Protein AF-A0A9X4AKM1-F1 (afdb_monomer)

Radius of gyration: 20.58 Å; Cα contacts (8 Å, |Δi|>4): 304; chains: 1; bounding box: 64×37×68 Å

InterPro domains:
  IPR003607 HD/PDEase domain [SM00471] (96-228)
  IPR003607 HD/PDEase domain [cd00077] (101-239)
  IPR037522 HD-GYP domain [PF13487] (120-247)
  IPR037522 HD-GYP domain [PS51832] (78-269)

Nearest PDB structures (foldseek):
  4me4-assembly1_B  TM=8.051E-01  e=5.891E-07  Persephonella marina EX-H1
  4r8z-assembly1_B  TM=5.931E-01  e=1.769E-07  Pseudomonas aeruginosa PAO1

Solvent-accessible surface area (backbone atoms only — not comparable to full-atom values): 15354 Å² total; per-residue (Å²): 140,85,82,81,82,83,78,84,76,81,81,79,82,78,79,80,86,87,86,83,78,92,81,88,66,99,66,56,61,62,55,50,53,49,52,50,52,56,49,51,51,52,49,51,51,49,50,53,55,52,43,68,71,68,69,45,60,78,66,42,42,58,62,72,76,42,72,68,53,52,52,50,53,49,53,50,51,46,54,49,46,67,41,87,66,44,50,61,52,50,51,52,36,35,75,70,38,52,64,61,35,54,45,19,52,46,20,21,56,55,31,37,56,50,38,59,75,69,63,48,93,52,60,68,58,47,29,45,19,36,47,44,25,67,56,8,50,76,80,42,59,61,71,67,77,68,46,84,70,87,71,52,73,69,54,48,56,51,54,60,43,21,20,59,46,15,19,51,53,27,41,78,71,71,38,54,88,38,15,60,35,10,32,44,41,56,36,19,41,68,33,81,30,33,86,82,36,48,40,53,93,79,56,53,71,69,49,50,44,40,34,52,32,47,55,44,41,67,40,47,43,71,48,102,80,42,79,48,44,58,44,72,58,41,50,51,53,51,60,77,46,34,74,41,48,55,61,68,60,51,51,52,50,56,61,53,25,61,76,67,62,88,88,55,67,85,79,82,119

Structure (mmCIF, N/CA/C/O backbone):
data_AF-A0A9X4AKM1-F1
#
_entry.id   AF-A0A9X4AKM1-F1
#
loop_
_atom_site.group_PDB
_atom_site.id
_atom_site.type_symbol
_atom_site.label_atom_id
_atom_site.label_alt_id
_atom_site.label_comp_id
_atom_site.label_asym_id
_atom_site.label_entity_id
_atom_site.label_seq_id
_atom_site.pdbx_PDB_ins_code
_atom_site.Cartn_x
_atom_site.Cartn_y
_atom_site.Cartn_z
_atom_site.occupancy
_atom_site.B_iso_or_equiv
_atom_site.auth_seq_id
_atom_site.auth_comp_id
_atom_site.auth_asym_id
_atom_site.auth_atom_id
_atom_site.pdbx_PDB_model_num
ATOM 1 N N . MET A 1 1 ? -36.311 -7.945 -33.643 1.00 38.28 1 MET A N 1
ATOM 2 C CA . MET A 1 1 ? -35.438 -6.804 -34.009 1.00 38.28 1 MET A CA 1
ATOM 3 C C . MET A 1 1 ? -34.603 -6.407 -32.794 1.00 38.28 1 MET A C 1
ATOM 5 O O . MET A 1 1 ? -35.117 -5.758 -31.896 1.00 38.28 1 MET A O 1
ATOM 9 N N . ARG A 1 2 ? -33.350 -6.877 -32.715 1.00 30.03 2 ARG A N 1
ATOM 10 C CA . ARG A 1 2 ? -32.397 -6.548 -31.638 1.00 30.03 2 ARG A CA 1
ATOM 11 C C . ARG A 1 2 ? -31.716 -5.212 -31.968 1.00 30.03 2 ARG A C 1
ATOM 13 O O . ARG A 1 2 ? -31.069 -5.123 -33.007 1.00 30.03 2 ARG A O 1
ATOM 20 N N . LYS A 1 3 ? -31.844 -4.194 -31.112 1.00 31.12 3 LYS A N 1
ATOM 21 C CA . LYS A 1 3 ? -31.032 -2.966 -31.183 1.00 31.12 3 LYS A CA 1
ATOM 22 C C . LYS A 1 3 ? -29.728 -3.203 -30.415 1.00 31.12 3 LYS A C 1
ATOM 24 O O . LYS A 1 3 ? -29.755 -3.389 -29.204 1.00 31.12 3 LYS A O 1
ATOM 29 N N . ARG A 1 4 ? -28.605 -3.234 -31.139 1.00 31.02 4 ARG A N 1
ATOM 30 C CA . ARG A 1 4 ? -27.241 -3.187 -30.591 1.00 31.02 4 ARG A CA 1
ATOM 31 C C . ARG A 1 4 ? -26.985 -1.779 -30.047 1.00 31.02 4 ARG A C 1
ATOM 33 O O . ARG A 1 4 ? -27.099 -0.818 -30.802 1.00 31.02 4 ARG A O 1
ATOM 40 N N . MET A 1 5 ? -26.640 -1.667 -28.767 1.00 34.59 5 MET A N 1
ATOM 41 C CA . MET A 1 5 ? -26.001 -0.471 -28.215 1.00 34.59 5 MET A CA 1
ATOM 42 C C . MET A 1 5 ? -24.505 -0.542 -28.532 1.00 34.59 5 MET A C 1
ATOM 44 O O . MET A 1 5 ? -23.863 -1.563 -28.296 1.00 34.59 5 MET A O 1
ATOM 48 N N . GLN A 1 6 ? -23.984 0.520 -29.141 1.00 32.22 6 GLN A N 1
ATOM 49 C CA . GLN A 1 6 ? -22.567 0.707 -29.430 1.00 32.22 6 GLN A CA 1
ATOM 50 C C . GLN A 1 6 ? -21.852 1.126 -28.140 1.00 32.22 6 GLN A C 1
ATOM 52 O O . GLN A 1 6 ? -22.124 2.203 -27.612 1.00 32.22 6 GLN A O 1
ATOM 57 N N . ASN A 1 7 ? -20.932 0.293 -27.654 1.00 31.25 7 ASN A N 1
ATOM 58 C CA . ASN A 1 7 ? -19.936 0.708 -26.671 1.00 31.25 7 ASN A CA 1
ATOM 59 C C . ASN A 1 7 ? -18.849 1.513 -27.389 1.00 31.25 7 ASN A C 1
ATOM 61 O O . ASN A 1 7 ? -18.273 1.052 -28.375 1.00 31.25 7 ASN A O 1
ATOM 65 N N . LYS A 1 8 ? -18.577 2.721 -26.890 1.00 33.31 8 LYS A N 1
ATOM 66 C CA . LYS A 1 8 ? -17.406 3.511 -27.271 1.00 33.31 8 LYS A CA 1
ATOM 67 C C . LYS A 1 8 ? -16.183 2.891 -26.592 1.00 33.31 8 LYS A C 1
ATOM 69 O O . LYS A 1 8 ? -15.963 3.120 -25.409 1.00 33.31 8 LYS A O 1
ATOM 74 N N . HIS A 1 9 ? -15.421 2.090 -27.332 1.00 32.28 9 HIS A N 1
ATOM 75 C CA . HIS A 1 9 ? -14.047 1.766 -26.964 1.00 32.28 9 HIS A CA 1
ATOM 76 C C . HIS A 1 9 ? -13.183 2.997 -27.238 1.00 32.28 9 HIS A C 1
ATOM 78 O O . HIS A 1 9 ? -13.056 3.425 -28.384 1.00 32.28 9 HIS A O 1
ATOM 84 N N . THR A 1 10 ? -12.606 3.572 -26.189 1.00 31.88 10 THR A N 1
ATOM 85 C CA . THR A 1 10 ? -11.470 4.481 -26.323 1.00 31.88 10 THR A CA 1
ATOM 86 C C . THR A 1 10 ? -10.257 3.605 -26.614 1.00 31.88 10 THR A C 1
ATOM 88 O O . THR A 1 10 ? -9.783 2.889 -25.738 1.00 31.88 10 THR A O 1
ATOM 91 N N . SER A 1 11 ? -9.822 3.571 -27.870 1.00 30.92 11 SER A N 1
ATOM 92 C CA . SER A 1 11 ? -8.624 2.847 -28.292 1.00 30.92 11 SER A CA 1
ATOM 93 C C . SER A 1 11 ? -7.386 3.530 -27.709 1.00 30.92 11 SER A C 1
ATOM 95 O O . SER A 1 11 ? -7.088 4.669 -28.066 1.00 30.92 11 SER A O 1
ATOM 97 N N . ILE A 1 12 ? -6.677 2.847 -26.811 1.00 34.09 12 ILE A N 1
ATOM 98 C CA . ILE A 1 12 ? -5.324 3.227 -26.400 1.00 34.09 12 ILE A CA 1
ATOM 99 C C . ILE A 1 12 ? -4.386 2.727 -27.500 1.00 34.09 12 ILE A C 1
ATOM 101 O O . ILE A 1 12 ? -4.380 1.543 -27.834 1.00 34.09 12 ILE A O 1
ATOM 105 N N . VAL A 1 13 ? -3.657 3.649 -28.123 1.00 31.66 13 VAL A N 1
ATOM 106 C CA . VAL A 1 13 ? -2.660 3.342 -29.151 1.00 31.66 13 VAL A CA 1
ATOM 107 C C . VAL A 1 13 ? -1.436 2.762 -28.446 1.00 31.66 13 VAL A C 1
ATOM 109 O O . VAL A 1 13 ? -0.724 3.486 -27.754 1.00 31.66 13 VAL A O 1
ATOM 112 N N . LEU A 1 14 ? -1.208 1.459 -28.605 1.00 34.12 14 LEU A N 1
ATOM 113 C CA . LEU A 1 14 ? 0.058 0.821 -28.255 1.00 34.12 14 LEU A CA 1
ATOM 114 C C . LEU A 1 14 ? 1.087 1.236 -29.313 1.00 34.12 14 LEU A C 1
ATOM 116 O O . LEU A 1 14 ? 0.926 0.918 -30.490 1.00 34.12 14 LEU A O 1
ATOM 120 N N . GLY A 1 15 ? 2.092 2.011 -28.902 1.00 31.27 15 GLY A N 1
ATOM 121 C CA . GLY A 1 15 ? 3.225 2.370 -29.751 1.00 31.27 15 GLY A CA 1
ATOM 122 C C . GLY A 1 15 ? 4.040 1.132 -30.124 1.00 31.27 15 GLY A C 1
ATOM 123 O O . GLY A 1 15 ? 4.235 0.238 -29.302 1.00 31.27 15 GLY A O 1
ATOM 124 N N . GLU A 1 16 ? 4.469 1.078 -31.381 1.00 33.69 16 GLU A N 1
ATOM 125 C CA . GLU A 1 16 ? 5.258 -0.007 -31.962 1.00 33.69 16 GLU A CA 1
ATOM 126 C C . GLU A 1 16 ? 6.633 -0.160 -31.281 1.00 33.69 16 GLU A C 1
ATOM 128 O O . GLU A 1 16 ? 7.223 0.800 -30.787 1.00 33.69 16 GLU A O 1
ATOM 133 N N . ASN A 1 17 ? 7.122 -1.401 -31.264 1.00 31.83 17 ASN A N 1
ATOM 134 C CA . ASN A 1 17 ? 8.399 -1.847 -30.706 1.00 31.83 17 ASN A CA 1
ATOM 135 C C . ASN A 1 17 ? 9.592 -1.269 -31.507 1.00 31.83 17 ASN A C 1
ATOM 137 O O . ASN A 1 17 ? 9.732 -1.645 -32.671 1.00 31.83 17 ASN A O 1
ATOM 141 N N . PRO A 1 18 ? 10.460 -0.398 -30.947 1.00 33.03 18 PRO A N 1
ATOM 142 C CA . PRO A 1 18 ? 11.476 0.303 -31.728 1.00 33.03 18 PRO A CA 1
ATOM 143 C C . PRO A 1 18 ? 12.882 -0.290 -31.537 1.00 33.03 18 PRO A C 1
ATOM 145 O O . PRO A 1 18 ? 13.823 0.433 -31.219 1.00 33.03 18 PRO A O 1
ATOM 148 N N . PHE A 1 19 ? 13.048 -1.599 -31.730 1.00 33.50 19 PHE A N 1
ATOM 149 C CA . PHE A 1 19 ? 14.380 -2.212 -31.825 1.00 33.50 19 PHE A CA 1
ATOM 150 C C . PHE A 1 19 ? 14.579 -2.846 -33.200 1.00 33.50 19 PHE A C 1
ATOM 152 O O . PHE A 1 19 ? 14.641 -4.061 -33.326 1.00 33.50 19 PHE A O 1
ATOM 159 N N . ASP A 1 20 ? 14.646 -1.982 -34.210 1.00 34.56 20 ASP A N 1
ATOM 160 C CA . ASP A 1 20 ? 15.312 -2.217 -35.494 1.00 34.56 20 ASP A CA 1
ATOM 161 C C . ASP A 1 20 ? 15.615 -0.837 -36.104 1.00 34.56 20 ASP A C 1
ATOM 163 O O . ASP A 1 20 ? 14.742 -0.219 -36.705 1.00 34.56 20 ASP A O 1
ATOM 167 N N . ASP A 1 21 ? 16.799 -0.287 -35.822 1.00 34.41 21 ASP A N 1
ATOM 168 C CA . ASP A 1 21 ? 17.779 0.084 -36.857 1.00 34.41 21 ASP A CA 1
ATOM 169 C C . ASP A 1 21 ? 19.059 0.623 -36.194 1.00 34.41 21 ASP A C 1
ATOM 171 O O . ASP A 1 21 ? 19.036 1.547 -35.374 1.00 34.41 21 ASP A O 1
ATOM 175 N N . ASP A 1 22 ? 20.191 0.033 -36.566 1.00 41.22 22 ASP A N 1
ATOM 176 C CA . ASP A 1 22 ? 21.518 0.605 -36.354 1.00 41.22 22 ASP A CA 1
ATOM 177 C C . ASP A 1 22 ? 21.658 1.866 -37.226 1.00 41.22 22 ASP A C 1
ATOM 179 O O . ASP A 1 22 ? 21.239 1.847 -38.380 1.00 41.22 22 ASP A O 1
ATOM 183 N N . LEU A 1 23 ? 22.289 2.932 -36.699 1.00 33.28 23 LEU A N 1
ATOM 184 C CA . LEU A 1 23 ? 23.285 3.810 -37.362 1.00 33.28 23 LEU A CA 1
ATOM 185 C C . LEU A 1 23 ? 23.399 5.204 -36.686 1.00 33.28 23 LEU A C 1
ATOM 187 O O . LEU A 1 23 ? 22.529 6.055 -36.823 1.00 33.28 23 LEU A O 1
ATOM 191 N N . LEU A 1 24 ? 24.576 5.449 -36.084 1.00 38.78 24 LEU A N 1
ATOM 192 C CA . LEU A 1 24 ? 25.303 6.732 -35.921 1.00 38.78 24 LEU A CA 1
ATOM 193 C C . LEU A 1 24 ? 24.652 7.891 -35.114 1.00 38.78 24 LEU A C 1
ATOM 195 O O . LEU A 1 24 ? 23.681 8.497 -35.548 1.00 38.78 24 LEU A O 1
ATOM 199 N N . ASN A 1 25 ? 25.315 8.350 -34.033 1.00 39.03 25 ASN A N 1
ATOM 200 C CA . ASN A 1 25 ? 26.120 9.599 -33.996 1.00 39.03 25 ASN A CA 1
ATOM 201 C C . ASN A 1 25 ? 26.360 10.116 -32.547 1.00 39.03 25 ASN A C 1
ATOM 203 O O . ASN A 1 25 ? 25.431 10.290 -31.762 1.00 39.03 25 ASN A O 1
ATOM 207 N N . ASP A 1 26 ? 27.616 10.434 -32.224 1.00 50.12 26 ASP A N 1
ATOM 208 C CA . ASP A 1 26 ? 28.224 10.689 -30.896 1.00 50.12 26 ASP A CA 1
ATOM 209 C C . ASP A 1 26 ? 27.805 12.019 -30.204 1.00 50.12 26 ASP A C 1
ATOM 211 O O . ASP A 1 26 ? 28.521 12.585 -29.383 1.00 50.12 26 ASP A O 1
ATOM 215 N N . GLY A 1 27 ? 26.629 12.560 -30.545 1.00 46.56 27 GLY A N 1
ATOM 216 C CA . GLY A 1 27 ? 26.047 13.777 -29.951 1.00 46.56 27 GLY A CA 1
ATOM 217 C C . GLY A 1 27 ? 24.698 13.562 -29.254 1.00 46.56 27 GLY A C 1
ATOM 218 O O . GLY A 1 27 ? 24.268 14.396 -28.458 1.00 46.56 27 GLY A O 1
ATOM 219 N N . THR A 1 28 ? 24.031 12.434 -29.510 1.00 50.22 28 THR A N 1
ATOM 220 C CA . THR A 1 28 ? 22.757 12.055 -28.871 1.00 50.22 28 THR A CA 1
ATOM 221 C C . THR A 1 28 ? 22.965 11.502 -27.463 1.00 50.22 28 THR A C 1
ATOM 223 O O . THR A 1 28 ? 22.104 11.669 -26.602 1.00 50.22 28 THR A O 1
ATOM 226 N N . ASN A 1 29 ? 24.141 10.925 -27.201 1.00 56.22 29 ASN A N 1
ATOM 227 C CA . ASN A 1 29 ? 24.463 10.260 -25.941 1.00 56.22 29 ASN A CA 1
ATOM 228 C C . ASN A 1 29 ? 24.534 11.252 -24.765 1.00 56.22 29 ASN A C 1
ATOM 230 O O . ASN A 1 29 ? 23.989 10.990 -23.700 1.00 56.22 29 ASN A O 1
ATOM 234 N N . GLY A 1 30 ? 25.109 12.443 -24.974 1.00 56.09 30 GLY A N 1
ATOM 235 C CA . GLY A 1 30 ? 25.192 13.479 -23.935 1.00 56.09 30 GLY A CA 1
ATOM 236 C C . GLY A 1 30 ? 23.844 14.127 -23.596 1.00 56.09 30 GLY A C 1
ATOM 237 O O . GLY A 1 30 ? 23.571 14.411 -22.432 1.00 56.09 30 GLY A O 1
ATOM 238 N N . LEU A 1 31 ? 22.972 14.328 -24.591 1.00 60.28 31 LEU A N 1
ATOM 239 C CA . LEU A 1 31 ? 21.618 14.854 -24.373 1.00 60.28 31 LEU A CA 1
ATOM 240 C C . LEU A 1 31 ? 20.706 13.814 -23.713 1.00 60.28 31 LEU A C 1
ATOM 242 O O . LEU A 1 31 ? 19.980 14.166 -22.788 1.00 60.28 31 LEU A O 1
ATOM 246 N N . ALA A 1 32 ? 20.781 12.549 -24.137 1.00 64.38 32 ALA A N 1
ATOM 247 C CA . ALA A 1 32 ? 20.034 11.450 -23.528 1.00 64.38 32 ALA A CA 1
ATOM 248 C C . ALA A 1 32 ? 20.468 11.211 -22.072 1.00 64.38 32 ALA A C 1
ATOM 250 O O . ALA A 1 32 ? 19.619 11.184 -21.186 1.00 64.38 32 ALA A O 1
ATOM 251 N N . GLN A 1 33 ? 21.778 11.163 -21.797 1.00 64.50 33 GLN A N 1
ATOM 252 C CA . GLN A 1 33 ? 22.313 11.059 -20.432 1.00 64.50 33 GLN A CA 1
ATOM 253 C C . GLN A 1 33 ? 21.917 12.259 -19.564 1.00 64.50 33 GLN A C 1
ATOM 255 O O . GLN A 1 33 ? 21.581 12.099 -18.392 1.00 64.50 33 GLN A O 1
ATOM 260 N N . HIS A 1 34 ? 21.917 13.472 -20.126 1.00 68.25 34 HIS A N 1
ATOM 261 C CA . HIS A 1 34 ? 21.468 14.661 -19.404 1.00 68.25 34 HIS A CA 1
ATOM 262 C C . HIS A 1 34 ? 19.967 14.605 -19.081 1.00 68.25 34 HIS A C 1
ATOM 264 O O . HIS A 1 34 ? 19.568 14.912 -17.958 1.00 68.25 34 HIS A O 1
ATOM 270 N N . GLN A 1 35 ? 19.131 14.185 -20.034 1.00 71.44 35 GLN A N 1
ATOM 271 C CA . GLN A 1 35 ? 17.686 14.036 -19.841 1.00 71.44 35 GLN A CA 1
ATOM 272 C C . GLN A 1 35 ? 17.349 12.945 -18.818 1.00 71.44 35 GLN A C 1
ATOM 274 O O . GLN A 1 35 ? 16.498 13.168 -17.956 1.00 71.44 35 GLN A O 1
ATOM 279 N N . GLU A 1 36 ? 18.044 11.809 -18.866 1.00 74.62 36 GLU A N 1
ATOM 280 C CA . GLU A 1 36 ? 17.917 10.727 -17.889 1.00 74.62 36 GLU A CA 1
ATOM 281 C C . GLU A 1 36 ? 18.320 11.197 -16.484 1.00 74.62 36 GLU A C 1
ATOM 283 O O . GLU A 1 36 ? 17.578 11.002 -15.521 1.00 74.62 36 GLU A O 1
ATOM 288 N N . HIS A 1 37 ? 19.442 11.910 -16.366 1.00 76.38 37 HIS A N 1
ATOM 289 C CA . HIS A 1 37 ? 19.900 12.459 -15.092 1.00 76.38 37 HIS A CA 1
ATOM 290 C C . HIS A 1 37 ? 18.897 13.462 -14.495 1.00 76.38 37 HIS A C 1
ATOM 292 O O . HIS A 1 37 ? 18.574 13.391 -13.309 1.00 76.38 37 HIS A O 1
ATOM 298 N N . VAL A 1 38 ? 18.349 14.368 -15.314 1.00 78.62 38 VAL A N 1
ATOM 299 C CA . VAL A 1 38 ? 17.294 15.306 -14.890 1.00 78.62 38 VAL A CA 1
ATOM 300 C C . VAL A 1 38 ? 16.019 14.562 -14.476 1.00 78.62 38 VAL A C 1
ATOM 302 O O . VAL A 1 38 ? 15.339 14.976 -13.536 1.00 78.62 38 VAL A O 1
ATOM 305 N N . HIS A 1 39 ? 15.674 13.463 -15.149 1.00 83.12 39 HIS A N 1
ATOM 306 C CA . HIS A 1 39 ? 14.512 12.650 -14.797 1.00 83.12 39 HIS A CA 1
ATOM 307 C C . HIS A 1 39 ? 14.679 11.954 -13.436 1.00 83.12 39 HIS A C 1
ATOM 309 O O . HIS A 1 39 ? 13.785 12.041 -12.594 1.00 83.12 39 HIS A O 1
ATOM 315 N N . ILE A 1 40 ? 15.841 11.346 -13.179 1.00 87.06 40 ILE A N 1
ATOM 316 C CA . ILE A 1 40 ? 16.155 10.702 -11.894 1.00 87.06 40 ILE A CA 1
ATOM 317 C C . ILE A 1 40 ? 16.114 11.717 -10.747 1.00 87.06 40 ILE A C 1
ATOM 319 O O . ILE A 1 40 ? 15.520 11.434 -9.708 1.00 87.06 40 ILE A O 1
ATOM 323 N N . GLN A 1 41 ? 16.671 12.916 -10.945 1.00 88.81 41 GLN A N 1
ATOM 324 C CA . GLN A 1 41 ? 16.619 13.986 -9.942 1.00 88.81 41 GLN A CA 1
ATOM 325 C C . GLN A 1 41 ? 15.181 14.351 -9.560 1.00 88.81 41 GLN A C 1
ATOM 327 O O . GLN A 1 41 ? 14.875 14.485 -8.379 1.00 88.81 41 GLN A O 1
ATOM 332 N N . LYS A 1 42 ? 14.265 14.432 -10.534 1.00 89.31 42 LYS A N 1
ATOM 333 C CA . LYS A 1 42 ? 12.842 14.691 -10.258 1.00 89.31 42 LYS A CA 1
ATOM 334 C C . LYS A 1 42 ? 12.186 13.571 -9.451 1.00 89.31 42 LYS A C 1
ATOM 336 O O . LYS A 1 42 ? 11.380 13.849 -8.566 1.00 89.31 42 LYS A O 1
ATOM 341 N N . ILE A 1 43 ? 12.512 12.311 -9.743 1.00 91.44 43 ILE A N 1
ATOM 342 C CA . ILE A 1 43 ? 11.999 11.158 -8.987 1.00 91.44 43 ILE A CA 1
ATOM 343 C C . ILE A 1 43 ? 12.533 11.182 -7.549 1.00 91.44 43 ILE A C 1
ATOM 345 O O . ILE A 1 43 ? 11.783 10.933 -6.605 1.00 91.44 43 ILE A O 1
ATOM 349 N N . GLU A 1 44 ? 13.811 11.514 -7.373 1.00 93.75 44 GLU A N 1
ATOM 350 C CA . GLU A 1 44 ? 14.434 11.678 -6.061 1.00 93.75 44 GLU A CA 1
ATOM 351 C C . GLU A 1 44 ? 13.780 12.808 -5.252 1.00 93.75 44 GLU A C 1
ATOM 353 O O . GLU A 1 44 ? 13.416 12.610 -4.091 1.00 93.75 44 GLU A O 1
ATOM 358 N N . GLU A 1 45 ? 13.562 13.974 -5.859 1.00 93.25 45 GLU A N 1
ATOM 359 C CA . GLU A 1 45 ? 12.838 15.079 -5.225 1.00 93.25 45 GLU A CA 1
ATOM 360 C C . GLU A 1 45 ? 11.424 14.659 -4.812 1.00 93.25 45 GLU A C 1
ATOM 362 O O . GLU A 1 45 ? 10.996 14.931 -3.687 1.00 93.25 45 GLU A O 1
ATOM 367 N N . LEU A 1 46 ? 10.712 13.946 -5.689 1.00 92.19 46 LEU A N 1
ATOM 368 C CA . LEU A 1 46 ? 9.371 13.439 -5.414 1.00 92.19 46 LEU A CA 1
ATOM 369 C C . LEU A 1 46 ? 9.362 12.460 -4.233 1.00 92.19 46 LEU A C 1
ATOM 371 O O . LEU A 1 46 ? 8.476 12.546 -3.382 1.00 92.19 46 LEU A O 1
ATOM 375 N N . PHE A 1 47 ? 10.356 11.573 -4.141 1.00 95.00 47 PHE A N 1
ATOM 376 C CA . PHE A 1 47 ? 10.518 10.673 -3.000 1.00 95.00 47 PHE A CA 1
ATOM 377 C C . PHE A 1 47 ? 10.604 11.455 -1.685 1.00 95.00 47 PHE A C 1
ATOM 379 O O . PHE A 1 47 ? 9.852 11.169 -0.753 1.00 95.00 47 PHE A O 1
ATOM 386 N N . PHE A 1 48 ? 11.470 12.470 -1.608 1.00 94.44 48 PHE A N 1
ATOM 387 C CA . PHE A 1 48 ? 11.629 13.263 -0.386 1.00 94.44 48 PHE A CA 1
ATOM 388 C C . PHE A 1 48 ? 10.400 14.119 -0.067 1.00 94.44 48 PHE A C 1
ATOM 390 O O . PHE A 1 48 ? 10.042 14.249 1.103 1.00 94.44 48 PHE A O 1
ATOM 397 N N . GLN A 1 49 ? 9.716 14.657 -1.080 1.00 93.06 49 GLN A N 1
ATOM 398 C CA . GLN A 1 49 ? 8.453 15.375 -0.893 1.00 93.06 49 GLN A CA 1
ATOM 399 C C . GLN A 1 49 ? 7.378 14.464 -0.294 1.00 93.06 49 GLN A C 1
ATOM 401 O O . GLN A 1 49 ? 6.748 14.826 0.699 1.00 93.06 49 GLN A O 1
ATOM 406 N N . ASN A 1 50 ? 7.194 13.266 -0.855 1.00 93.50 50 ASN A N 1
ATOM 407 C CA . ASN A 1 50 ? 6.242 12.295 -0.326 1.00 93.50 50 ASN A CA 1
ATOM 408 C C . ASN A 1 50 ? 6.636 11.861 1.094 1.00 93.50 50 ASN A C 1
ATOM 410 O O . ASN A 1 50 ? 5.786 11.819 1.983 1.00 93.50 50 ASN A O 1
ATOM 414 N N . LEU A 1 51 ? 7.927 11.598 1.332 1.00 92.12 51 LEU A N 1
ATOM 415 C CA . LEU A 1 51 ? 8.442 11.213 2.644 1.00 92.12 51 LEU A CA 1
ATOM 416 C C . LEU A 1 51 ? 8.199 12.304 3.691 1.00 92.12 51 LEU A C 1
ATOM 418 O O . LEU A 1 51 ? 7.829 11.980 4.812 1.00 92.12 51 LEU A O 1
ATOM 422 N N . ALA A 1 52 ? 8.323 13.584 3.337 1.00 89.75 52 ALA A N 1
ATOM 423 C CA . ALA A 1 52 ? 8.001 14.693 4.236 1.00 89.75 52 ALA A CA 1
ATOM 424 C C . ALA A 1 52 ? 6.501 14.763 4.584 1.00 89.75 52 ALA A C 1
ATOM 426 O O . ALA A 1 52 ? 6.141 15.185 5.684 1.00 89.75 52 ALA A O 1
ATOM 427 N N . VAL A 1 53 ? 5.619 14.331 3.673 1.00 87.81 53 VAL A N 1
ATOM 428 C CA . VAL A 1 53 ? 4.168 14.268 3.915 1.00 87.81 53 VAL A CA 1
ATOM 429 C C . VAL A 1 53 ? 3.825 13.149 4.898 1.00 87.81 53 VAL A C 1
ATOM 431 O O . VAL A 1 53 ? 3.083 13.381 5.858 1.00 87.81 53 VAL A O 1
ATOM 434 N N . VAL A 1 54 ? 4.352 11.943 4.669 1.00 86.25 54 VAL A N 1
ATOM 435 C CA . VAL A 1 54 ? 3.979 10.754 5.454 1.00 86.25 54 VAL A CA 1
ATOM 436 C C . VAL A 1 54 ? 4.801 10.607 6.733 1.00 86.25 54 VAL A C 1
ATOM 438 O O . VAL A 1 54 ? 4.259 10.162 7.749 1.00 86.25 54 VAL A O 1
ATOM 441 N N . GLY A 1 55 ? 6.081 10.995 6.686 1.00 74.38 55 GLY A N 1
ATOM 442 C CA . GLY A 1 55 ? 7.187 10.739 7.620 1.00 74.38 55 GLY A CA 1
ATOM 443 C C . GLY A 1 55 ? 7.092 11.427 8.977 1.00 74.38 55 GLY A C 1
ATOM 444 O O . GLY A 1 55 ? 8.049 12.046 9.435 1.00 74.38 55 GLY A O 1
ATOM 445 N N . ARG A 1 56 ? 5.941 11.328 9.642 1.00 72.44 56 ARG A N 1
ATOM 446 C CA . ARG A 1 56 ? 5.743 11.833 11.003 1.00 72.44 56 ARG A CA 1
ATOM 447 C C . ARG A 1 56 ? 6.181 10.782 12.022 1.00 72.44 56 ARG A C 1
ATOM 449 O O . ARG A 1 56 ? 5.763 9.624 11.940 1.00 72.44 56 ARG A O 1
ATOM 456 N N . GLU A 1 57 ? 6.970 11.199 13.013 1.00 62.69 57 GLU A N 1
ATOM 457 C CA . GLU A 1 57 ? 7.555 10.325 14.047 1.00 62.69 57 GLU A CA 1
ATOM 458 C C . GLU A 1 57 ? 6.507 9.438 14.737 1.00 62.69 57 GLU A C 1
ATOM 460 O O . GLU A 1 57 ? 6.719 8.244 14.937 1.00 62.69 57 GLU A O 1
ATOM 465 N N . HIS A 1 58 ? 5.324 9.989 15.014 1.00 70.31 58 HIS A N 1
ATOM 466 C CA . HIS A 1 58 ? 4.241 9.275 15.693 1.00 70.31 58 HIS A CA 1
ATOM 467 C C . HIS A 1 58 ? 3.663 8.084 14.912 1.00 70.31 58 HIS A C 1
ATOM 469 O O . HIS A 1 58 ? 2.923 7.296 15.498 1.00 70.31 58 HIS A O 1
ATOM 475 N N . ARG A 1 59 ? 3.976 7.948 13.616 1.00 83.56 59 ARG A N 1
ATOM 476 C CA . ARG A 1 59 ? 3.498 6.857 12.755 1.00 83.56 59 ARG A CA 1
ATOM 477 C C . ARG A 1 59 ? 4.577 5.806 12.532 1.00 83.56 59 ARG A C 1
ATOM 479 O O . ARG A 1 59 ? 4.348 4.631 12.773 1.00 83.56 59 ARG A O 1
ATOM 486 N N . TYR A 1 60 ? 5.776 6.225 12.138 1.00 82.44 60 TYR A N 1
ATOM 487 C CA . TYR A 1 60 ? 6.860 5.291 11.813 1.00 82.44 60 TYR A CA 1
ATOM 488 C C . TYR A 1 60 ? 7.664 4.818 13.023 1.00 82.44 60 TYR A C 1
ATOM 490 O O . TYR A 1 60 ? 8.403 3.839 12.910 1.00 82.44 60 TYR A O 1
ATOM 498 N N . GLY A 1 61 ? 7.549 5.508 14.163 1.00 75.94 61 GLY A N 1
ATOM 499 C CA . GLY A 1 61 ? 8.356 5.247 15.347 1.00 75.94 61 GLY A CA 1
ATOM 500 C C . GLY A 1 61 ? 9.846 5.216 15.006 1.00 75.94 61 GLY A C 1
ATOM 501 O O . GLY A 1 61 ? 10.418 6.241 14.636 1.00 75.94 61 GLY A O 1
ATOM 502 N N . GLN A 1 62 ? 10.476 4.042 15.098 1.00 71.44 62 GLN A N 1
ATOM 503 C CA . GLN A 1 62 ? 11.909 3.878 14.812 1.00 71.44 62 GLN A CA 1
ATOM 504 C C . GLN A 1 62 ? 12.252 3.436 13.378 1.00 71.44 62 GLN A C 1
ATOM 506 O O . GLN A 1 62 ? 13.431 3.375 13.032 1.00 71.44 62 GLN A O 1
ATOM 511 N N . LEU A 1 63 ? 11.261 3.174 12.516 1.00 74.00 63 LEU A N 1
ATOM 512 C CA . LEU A 1 63 ? 11.494 2.616 11.174 1.00 74.00 63 LEU A CA 1
ATOM 513 C C . LEU A 1 63 ? 12.353 3.507 10.261 1.00 74.00 63 LEU A C 1
ATOM 515 O O . LEU A 1 63 ? 13.139 2.987 9.473 1.00 74.00 63 LEU A O 1
ATOM 519 N N . LEU A 1 64 ? 12.222 4.833 10.361 1.00 78.00 64 LEU A N 1
ATOM 520 C CA . LEU A 1 64 ? 12.892 5.800 9.478 1.00 78.00 64 LEU A CA 1
ATOM 521 C C . LEU A 1 64 ? 14.032 6.577 10.157 1.00 78.00 64 LEU A C 1
ATOM 523 O O . LEU A 1 64 ? 14.463 7.605 9.647 1.00 78.00 64 LEU A O 1
ATOM 527 N N . GLN A 1 65 ? 14.544 6.109 11.299 1.00 71.31 65 GLN A N 1
ATOM 528 C CA . GLN A 1 65 ? 15.548 6.860 12.071 1.00 71.31 65 GLN A CA 1
ATOM 529 C C . GLN A 1 65 ? 16.988 6.755 11.532 1.00 71.31 65 GLN A C 1
ATOM 531 O O . GLN A 1 65 ? 17.880 7.412 12.063 1.00 71.31 65 GLN A O 1
ATOM 536 N N . ASN A 1 66 ? 17.237 5.953 10.489 1.00 81.38 66 ASN A N 1
ATOM 537 C CA . ASN A 1 66 ? 18.569 5.763 9.905 1.00 81.38 66 ASN A CA 1
ATOM 538 C C . ASN A 1 66 ? 18.622 6.256 8.447 1.00 81.38 66 ASN A C 1
ATOM 540 O O . ASN A 1 66 ? 17.803 5.861 7.613 1.00 81.38 66 ASN A O 1
ATOM 544 N N . ASN A 1 67 ? 19.647 7.053 8.130 1.00 87.69 67 ASN A N 1
ATOM 545 C CA . ASN A 1 67 ? 19.964 7.518 6.779 1.00 87.69 67 ASN A CA 1
ATOM 546 C C . ASN A 1 67 ? 20.158 6.366 5.783 1.00 87.69 67 ASN A C 1
ATOM 548 O O . ASN A 1 67 ? 19.780 6.503 4.624 1.00 87.69 67 ASN A O 1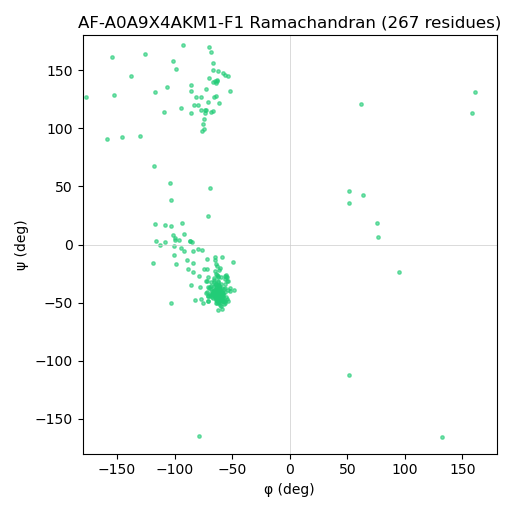
ATOM 552 N N . GLU A 1 68 ? 20.698 5.225 6.217 1.00 90.56 68 GLU A N 1
ATOM 553 C CA . GLU A 1 68 ? 20.853 4.041 5.360 1.00 90.56 68 GLU A CA 1
ATOM 554 C C . GLU A 1 68 ? 19.494 3.477 4.931 1.00 90.56 68 GLU A C 1
ATOM 556 O O . GLU A 1 68 ? 19.319 3.089 3.777 1.00 90.56 68 GLU A O 1
ATOM 561 N N . THR A 1 69 ? 18.507 3.478 5.834 1.00 90.62 69 THR A N 1
ATOM 562 C CA . THR A 1 69 ? 17.141 3.041 5.528 1.00 90.62 69 THR A CA 1
ATOM 563 C C . THR A 1 69 ? 16.486 3.970 4.512 1.00 90.62 69 THR A C 1
ATOM 565 O O . THR A 1 69 ? 15.882 3.504 3.547 1.00 90.62 69 THR A O 1
ATOM 568 N N . ILE A 1 70 ? 16.634 5.284 4.701 1.00 92.25 70 ILE A N 1
ATOM 569 C CA . ILE A 1 70 ? 16.102 6.287 3.772 1.00 92.25 70 ILE A CA 1
ATOM 570 C C . ILE A 1 70 ? 16.781 6.153 2.405 1.00 92.25 70 ILE A C 1
ATOM 572 O O . ILE A 1 70 ? 16.097 6.145 1.385 1.00 92.25 70 ILE A O 1
ATOM 576 N N . ALA A 1 71 ? 18.107 5.987 2.372 1.00 94.56 71 ALA A N 1
ATOM 577 C CA . ALA A 1 71 ? 18.860 5.788 1.137 1.00 94.56 71 ALA A CA 1
ATOM 578 C C . ALA A 1 71 ? 18.433 4.508 0.402 1.00 94.56 71 ALA A C 1
ATOM 580 O O . ALA A 1 71 ? 18.254 4.537 -0.813 1.00 94.56 71 ALA A O 1
ATOM 581 N N . LEU A 1 72 ? 18.210 3.407 1.127 1.00 95.12 72 LEU A N 1
ATOM 582 C CA . LEU A 1 72 ? 17.694 2.168 0.552 1.00 95.12 72 LEU A CA 1
ATOM 583 C C . LEU A 1 72 ? 16.319 2.379 -0.091 1.00 95.12 72 LEU A C 1
ATOM 585 O O . LEU A 1 72 ? 16.136 2.039 -1.257 1.00 95.12 72 LEU A O 1
ATOM 589 N N . LEU A 1 73 ? 15.366 2.946 0.654 1.00 96.25 73 LEU A N 1
ATOM 590 C CA . LEU A 1 73 ? 14.014 3.206 0.154 1.00 96.25 73 LEU A CA 1
ATOM 591 C C . LEU A 1 73 ? 14.038 4.120 -1.070 1.00 96.25 73 LEU A C 1
ATOM 593 O O . LEU A 1 73 ? 13.375 3.827 -2.059 1.00 96.25 73 LEU A O 1
ATOM 597 N N . LYS A 1 74 ? 14.848 5.180 -1.031 1.00 96.50 74 LYS A N 1
ATOM 598 C CA . LYS A 1 74 ? 15.042 6.091 -2.157 1.00 96.50 74 LYS A CA 1
ATOM 599 C C . LYS A 1 74 ? 15.545 5.356 -3.397 1.00 96.50 74 LYS A C 1
ATOM 601 O O . LYS A 1 74 ? 14.985 5.523 -4.474 1.00 96.50 74 LYS A O 1
ATOM 606 N N . ASN A 1 75 ? 16.577 4.527 -3.250 1.00 95.88 75 ASN A N 1
ATOM 607 C CA . ASN A 1 75 ? 17.163 3.795 -4.372 1.00 95.88 75 ASN A CA 1
ATOM 608 C C . ASN A 1 75 ? 16.172 2.789 -4.969 1.00 95.88 75 ASN A C 1
ATOM 610 O O . ASN A 1 75 ? 16.084 2.676 -6.188 1.00 95.88 75 ASN A O 1
ATOM 614 N N . ILE A 1 76 ? 15.391 2.101 -4.127 1.00 96.12 76 ILE A N 1
ATOM 615 C CA . ILE A 1 76 ? 14.316 1.216 -4.591 1.00 96.12 76 ILE A CA 1
ATOM 616 C C . ILE A 1 76 ? 13.238 2.027 -5.316 1.00 96.12 76 ILE A C 1
ATOM 618 O O . ILE A 1 76 ? 12.820 1.628 -6.395 1.00 96.12 76 ILE A O 1
ATOM 622 N N . TYR A 1 77 ? 12.814 3.169 -4.770 1.00 95.62 77 TYR A N 1
ATOM 623 C CA . TYR A 1 77 ? 11.813 4.032 -5.399 1.00 95.62 77 TYR A CA 1
ATOM 624 C C . TYR A 1 77 ? 12.274 4.515 -6.779 1.00 95.62 77 TYR A C 1
ATOM 626 O O . TYR A 1 77 ? 11.541 4.379 -7.752 1.00 95.62 77 TYR A O 1
ATOM 634 N N . ILE A 1 78 ? 13.515 5.000 -6.892 1.00 93.94 78 ILE A N 1
ATOM 635 C CA . ILE A 1 78 ? 14.109 5.393 -8.177 1.00 93.94 78 ILE A CA 1
ATOM 636 C C . ILE A 1 78 ? 14.110 4.211 -9.146 1.00 93.94 78 ILE A C 1
ATOM 638 O O . ILE A 1 78 ? 13.623 4.351 -10.262 1.00 93.94 78 ILE A O 1
ATOM 642 N N . HIS A 1 79 ? 14.578 3.042 -8.709 1.00 93.00 79 HIS A N 1
ATOM 643 C CA . HIS A 1 79 ? 14.637 1.852 -9.554 1.00 93.00 79 HIS A CA 1
ATOM 644 C C . HIS A 1 79 ? 13.253 1.411 -10.053 1.00 93.00 79 HIS A C 1
ATOM 646 O O . HIS A 1 79 ? 13.082 1.125 -11.234 1.00 93.00 79 HIS A O 1
ATOM 652 N N . VAL A 1 80 ? 12.251 1.414 -9.170 1.00 92.25 80 VAL A N 1
ATOM 653 C CA . VAL A 1 80 ? 10.849 1.138 -9.510 1.00 92.25 80 VAL A CA 1
ATOM 654 C C . VAL A 1 80 ? 10.371 2.142 -10.565 1.00 92.25 80 VAL A C 1
ATOM 656 O O . VAL A 1 80 ? 9.863 1.742 -11.602 1.00 92.25 80 VAL A O 1
ATOM 659 N N . HIS A 1 81 ? 10.609 3.438 -10.382 1.00 90.31 81 HIS A N 1
ATOM 660 C CA . HIS A 1 81 ? 10.181 4.463 -11.339 1.00 90.31 81 HIS A CA 1
ATOM 661 C C . HIS A 1 81 ? 10.960 4.496 -12.663 1.00 90.31 81 HIS A C 1
ATOM 663 O O . HIS A 1 81 ? 10.439 5.028 -13.643 1.00 90.31 81 HIS A O 1
ATOM 669 N N . GLN A 1 82 ? 12.174 3.943 -12.703 1.00 85.19 82 GLN A N 1
ATOM 670 C CA . GLN A 1 82 ? 12.957 3.772 -13.929 1.00 85.19 82 GLN A CA 1
ATOM 671 C C . GLN A 1 82 ? 12.426 2.634 -14.810 1.00 85.19 82 GLN A C 1
ATOM 673 O O . GLN A 1 82 ? 12.686 2.631 -16.014 1.00 85.19 82 GLN A O 1
ATOM 678 N N . ALA A 1 83 ? 11.669 1.684 -14.249 1.00 77.81 83 ALA A N 1
ATOM 679 C CA . ALA A 1 83 ? 10.954 0.704 -15.053 1.00 77.81 83 ALA A CA 1
ATOM 680 C C . ALA A 1 83 ? 9.872 1.414 -15.888 1.00 77.81 83 ALA A C 1
ATOM 682 O O . ALA A 1 83 ? 9.059 2.189 -15.372 1.00 77.81 83 ALA A O 1
ATOM 683 N N . TYR A 1 84 ? 9.885 1.177 -17.203 1.00 58.31 84 TYR A N 1
ATOM 684 C CA . TYR A 1 84 ? 9.004 1.856 -18.153 1.00 58.31 84 TYR A CA 1
ATOM 685 C C . TYR A 1 84 ? 7.524 1.772 -17.732 1.00 58.31 84 TYR A C 1
ATOM 687 O O . TYR A 1 84 ? 7.014 0.709 -17.393 1.00 58.31 84 TYR A O 1
ATOM 695 N N . GLY A 1 85 ? 6.827 2.915 -17.765 1.00 69.75 85 GLY A N 1
ATOM 696 C CA . GLY A 1 85 ? 5.391 3.037 -17.468 1.00 69.75 85 GLY A CA 1
ATOM 697 C C . GLY A 1 85 ? 5.046 3.431 -16.026 1.00 69.75 85 GLY A C 1
ATOM 698 O O . GLY A 1 85 ? 4.013 4.063 -15.804 1.00 69.75 85 GLY A O 1
ATOM 699 N N . PHE A 1 86 ? 5.926 3.175 -15.053 1.00 81.44 86 PHE A N 1
ATOM 700 C CA . PHE A 1 86 ? 5.590 3.299 -13.626 1.00 81.44 86 PHE A CA 1
ATOM 701 C C . PHE A 1 86 ? 5.372 4.745 -13.190 1.00 81.44 86 PHE A C 1
ATOM 703 O O . PHE A 1 86 ? 4.389 5.060 -12.518 1.00 81.44 86 PHE A O 1
ATOM 710 N N . HIS A 1 87 ? 6.252 5.652 -13.622 1.00 82.75 87 HIS A N 1
ATOM 711 C CA . HIS A 1 87 ? 6.103 7.073 -13.325 1.00 82.75 87 HIS A CA 1
ATOM 712 C C . HIS A 1 87 ? 4.762 7.622 -13.834 1.00 82.75 87 HIS A C 1
ATOM 714 O O . HIS A 1 87 ? 4.005 8.192 -13.051 1.00 82.75 87 HIS A O 1
ATOM 720 N N . SER A 1 88 ? 4.406 7.342 -15.092 1.00 86.12 88 SER A N 1
ATOM 721 C CA . SER A 1 88 ? 3.124 7.776 -15.660 1.00 86.12 88 SER A CA 1
ATOM 722 C C . SER A 1 88 ? 1.924 7.218 -14.888 1.00 86.12 88 SER A C 1
ATOM 724 O O . SER A 1 88 ? 0.979 7.956 -14.616 1.00 86.12 88 SER A O 1
ATOM 726 N N . MET A 1 89 ? 1.960 5.946 -14.479 1.00 89.81 89 MET A N 1
ATOM 727 C CA . MET A 1 89 ? 0.881 5.331 -13.694 1.00 89.81 89 MET A CA 1
ATOM 728 C C . MET A 1 89 ? 0.701 6.016 -12.333 1.00 89.81 89 MET A C 1
ATOM 730 O O . MET A 1 89 ? -0.419 6.353 -11.948 1.00 89.81 89 MET A O 1
ATOM 734 N N . THR A 1 90 ? 1.798 6.286 -11.618 1.00 89.44 90 THR A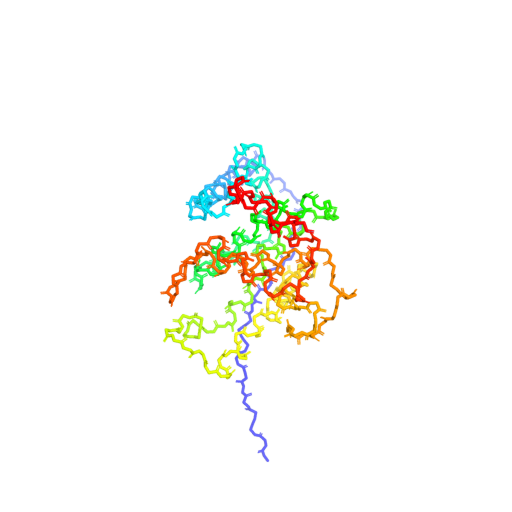 N 1
ATOM 735 C CA . THR A 1 90 ? 1.722 6.999 -10.331 1.00 89.44 90 THR A CA 1
ATOM 736 C C . THR A 1 90 ? 1.244 8.445 -10.476 1.00 89.44 90 THR A C 1
ATOM 738 O O . THR A 1 90 ? 0.489 8.917 -9.627 1.00 89.44 90 THR A O 1
ATOM 741 N N . GLU A 1 91 ? 1.622 9.148 -11.550 1.00 91.12 91 GLU A N 1
ATOM 742 C CA . GLU A 1 91 ? 1.136 10.503 -11.832 1.00 91.12 91 GLU A CA 1
ATOM 743 C C . GLU A 1 91 ? -0.361 10.514 -12.140 1.00 91.12 91 GLU A C 1
ATOM 745 O O . GLU A 1 91 ? -1.089 11.366 -11.628 1.00 91.12 91 GLU A O 1
ATOM 750 N N . GLN A 1 92 ? -0.841 9.549 -12.929 1.00 94.12 92 GLN A N 1
ATOM 751 C CA . GLN A 1 92 ? -2.269 9.383 -13.196 1.00 94.12 92 GLN A CA 1
ATOM 752 C C . GLN A 1 92 ? -3.044 9.157 -11.896 1.00 94.12 92 GLN A C 1
ATOM 754 O O . GLN A 1 92 ? -4.029 9.856 -11.652 1.00 94.12 92 GLN A O 1
ATOM 759 N N . LEU A 1 93 ? -2.571 8.252 -11.028 1.00 94.88 93 LEU A N 1
ATOM 760 C CA . LEU A 1 93 ? -3.207 8.009 -9.732 1.00 94.88 93 LEU A CA 1
ATOM 761 C C . LEU A 1 93 ? -3.195 9.268 -8.863 1.00 94.88 93 LEU A C 1
ATOM 763 O O . LEU A 1 93 ? -4.229 9.630 -8.318 1.00 94.88 93 LEU A O 1
ATOM 767 N N . LYS A 1 94 ? -2.067 9.982 -8.788 1.00 94.69 94 LYS A N 1
ATOM 768 C CA . LYS A 1 94 ? -1.941 11.232 -8.023 1.00 94.69 94 LYS A CA 1
ATOM 769 C C . LYS A 1 94 ? -2.923 12.307 -8.484 1.00 94.69 94 LYS A C 1
ATOM 771 O O . LYS A 1 94 ? -3.489 13.009 -7.648 1.00 94.69 94 LYS A O 1
ATOM 776 N N . ASN A 1 95 ? -3.107 12.444 -9.795 1.00 94.94 95 ASN A N 1
ATOM 777 C CA . ASN A 1 95 ? -4.026 13.419 -10.379 1.00 94.94 95 ASN A CA 1
ATOM 778 C C . ASN A 1 95 ? -5.496 13.022 -10.178 1.00 94.94 95 ASN A C 1
ATOM 780 O O . ASN A 1 95 ? -6.352 13.897 -10.051 1.00 94.94 95 ASN A O 1
ATOM 784 N N . TRP A 1 96 ? -5.791 11.720 -10.144 1.00 95.19 96 TRP A N 1
ATOM 785 C CA . TRP A 1 96 ? -7.145 11.198 -9.963 1.00 95.19 96 TRP A CA 1
ATOM 786 C C . TRP A 1 96 ? -7.582 11.161 -8.493 1.00 95.19 96 TRP A C 1
ATOM 788 O O . TRP A 1 96 ? -8.669 11.623 -8.153 1.00 95.19 96 TRP A O 1
ATOM 798 N N . ASP A 1 97 ? -6.728 10.631 -7.624 1.00 94.31 97 ASP A N 1
ATOM 799 C CA . ASP A 1 97 ? -6.928 10.486 -6.186 1.00 94.31 97 ASP A CA 1
ATOM 800 C C . ASP A 1 97 ? -5.573 10.667 -5.479 1.00 94.31 97 ASP A C 1
ATOM 802 O O . ASP A 1 97 ? -4.783 9.737 -5.282 1.00 94.31 97 ASP A O 1
ATOM 806 N N . SER A 1 98 ? -5.299 11.911 -5.084 1.00 92.88 98 SER A N 1
ATOM 807 C CA . SER A 1 98 ? -4.055 12.273 -4.402 1.00 92.88 98 SER A CA 1
ATOM 808 C C . SER A 1 98 ? -3.896 11.576 -3.049 1.00 92.88 98 SER A C 1
ATOM 810 O O . SER A 1 98 ? -2.765 11.347 -2.615 1.00 92.88 98 SER A O 1
ATOM 812 N N . TYR A 1 99 ? -5.003 11.194 -2.399 1.00 93.00 99 TYR A N 1
ATOM 813 C CA . TYR A 1 99 ? -4.964 10.415 -1.169 1.00 93.00 99 TYR A CA 1
ATOM 814 C C . TYR A 1 99 ? -4.512 8.980 -1.449 1.00 93.00 99 TYR A C 1
ATOM 816 O O . TYR A 1 99 ? -3.596 8.510 -0.778 1.00 93.00 99 TYR A O 1
ATOM 824 N N . ALA A 1 100 ? -5.088 8.304 -2.448 1.00 95.12 100 ALA A N 1
ATOM 825 C CA . ALA A 1 100 ? -4.670 6.953 -2.834 1.00 95.12 100 ALA A CA 1
ATOM 826 C C . ALA A 1 100 ? -3.192 6.899 -3.238 1.00 95.12 100 ALA A C 1
ATOM 828 O O . ALA A 1 100 ? -2.490 5.954 -2.881 1.00 95.12 100 ALA A O 1
ATOM 829 N N . TYR A 1 101 ? -2.695 7.933 -3.918 1.00 95.94 101 TYR A N 1
ATOM 830 C CA . TYR A 1 101 ? -1.275 8.052 -4.239 1.00 95.94 101 TYR A CA 1
ATOM 831 C C . TYR A 1 101 ? -0.390 8.158 -2.984 1.00 95.94 101 TYR A C 1
ATOM 833 O O . TYR A 1 101 ? 0.563 7.392 -2.842 1.00 95.94 101 TYR A O 1
ATOM 841 N N . ILE A 1 102 ? -0.707 9.063 -2.046 1.00 95.69 102 ILE A N 1
ATOM 842 C CA . ILE A 1 102 ? 0.073 9.205 -0.801 1.00 95.69 102 ILE A CA 1
ATOM 843 C C . ILE A 1 102 ? -0.016 7.939 0.058 1.00 95.69 102 ILE A C 1
ATOM 845 O O . ILE A 1 102 ? 0.987 7.512 0.625 1.00 95.69 102 ILE A O 1
ATOM 849 N N . HIS A 1 103 ? -1.190 7.312 0.115 1.00 96.44 103 HIS A N 1
ATOM 850 C CA . HIS A 1 103 ? -1.394 6.017 0.762 1.00 96.44 103 HIS A CA 1
ATOM 851 C C . HIS A 1 103 ? -0.523 4.925 0.143 1.00 96.44 103 HIS A C 1
ATOM 853 O O . HIS A 1 103 ? 0.156 4.206 0.867 1.00 96.44 103 HIS A O 1
ATOM 859 N N . SER A 1 104 ? -0.466 4.847 -1.183 1.00 97.56 104 SER A N 1
ATOM 860 C CA . SER A 1 104 ? 0.370 3.869 -1.882 1.00 97.56 104 SER A CA 1
ATOM 861 C C . SER A 1 104 ? 1.860 4.089 -1.623 1.00 97.56 104 SER A C 1
ATOM 863 O O . SER A 1 104 ? 2.597 3.127 -1.418 1.00 97.56 104 SER A O 1
ATOM 865 N N . PHE A 1 105 ? 2.308 5.346 -1.553 1.00 97.12 105 PHE A N 1
ATOM 866 C CA . PHE A 1 105 ? 3.682 5.667 -1.161 1.00 97.12 105 PHE A CA 1
ATOM 867 C C . PHE A 1 105 ? 3.985 5.232 0.281 1.00 97.12 105 PHE A C 1
ATOM 869 O O . PHE A 1 105 ? 5.044 4.672 0.560 1.00 97.12 105 PHE A O 1
ATOM 876 N N . ASP A 1 106 ? 3.061 5.465 1.207 1.00 96.88 106 ASP A N 1
ATOM 877 C CA . ASP A 1 106 ? 3.220 5.062 2.603 1.00 96.88 106 ASP A CA 1
ATOM 878 C C . ASP A 1 106 ? 3.280 3.533 2.761 1.00 96.88 106 ASP A C 1
ATOM 880 O O . ASP A 1 106 ? 4.170 2.987 3.417 1.00 96.88 106 ASP A O 1
ATOM 884 N N . VAL A 1 107 ? 2.382 2.830 2.069 1.00 98.06 107 VAL A N 1
ATOM 885 C CA . VAL A 1 107 ? 2.360 1.367 1.977 1.00 98.06 107 VAL A CA 1
ATOM 886 C C . VAL A 1 107 ? 3.654 0.831 1.363 1.00 98.06 107 VAL A C 1
ATOM 888 O O . VAL A 1 107 ? 4.210 -0.137 1.885 1.00 98.06 107 VAL A O 1
ATOM 891 N N . PHE A 1 108 ? 4.196 1.491 0.336 1.00 97.75 108 PHE A N 1
ATOM 892 C CA . PHE A 1 108 ? 5.529 1.203 -0.195 1.00 97.75 108 PHE A CA 1
ATOM 893 C C . PHE A 1 108 ? 6.608 1.309 0.891 1.00 97.75 108 PHE A C 1
ATOM 895 O O . PHE A 1 108 ? 7.392 0.372 1.049 1.00 97.75 108 PHE A O 1
ATOM 902 N N . VAL A 1 109 ? 6.639 2.386 1.682 1.00 96.62 109 VAL A N 1
ATOM 903 C CA . VAL A 1 109 ? 7.637 2.560 2.752 1.00 96.62 109 VAL A CA 1
ATOM 904 C C . VAL A 1 109 ? 7.506 1.464 3.813 1.00 96.62 109 VAL A C 1
ATOM 906 O O . VAL A 1 109 ? 8.469 0.744 4.085 1.00 96.62 109 VAL A O 1
ATOM 909 N N . LEU A 1 110 ? 6.323 1.310 4.412 1.00 96.06 110 LEU A N 1
ATOM 910 C CA . LEU A 1 110 ? 6.089 0.363 5.507 1.00 96.06 110 LEU A CA 1
ATOM 911 C C . LEU A 1 110 ? 6.273 -1.089 5.055 1.00 96.06 110 LEU A C 1
ATOM 913 O O . LEU A 1 110 ? 6.966 -1.872 5.713 1.00 96.06 110 LEU A O 1
ATOM 917 N N . GLY A 1 111 ? 5.669 -1.435 3.919 1.00 97.38 111 GLY A N 1
ATOM 918 C CA . GLY A 1 111 ? 5.691 -2.774 3.349 1.00 97.38 111 GLY A CA 1
ATOM 919 C C . GLY A 1 111 ? 7.096 -3.199 2.950 1.00 97.38 111 GLY A C 1
ATOM 920 O O . GLY A 1 111 ? 7.508 -4.305 3.290 1.00 97.38 111 GLY A O 1
ATOM 921 N N . THR A 1 112 ? 7.873 -2.326 2.299 1.00 97.56 112 THR A N 1
ATOM 922 C CA . THR A 1 112 ? 9.238 -2.659 1.850 1.00 97.56 112 THR A CA 1
ATOM 923 C C . THR A 1 112 ? 10.164 -2.934 3.032 1.00 97.56 112 THR A C 1
ATOM 925 O O . THR A 1 112 ? 10.926 -3.902 3.014 1.00 97.56 112 THR A O 1
ATOM 928 N N . LEU A 1 113 ? 10.080 -2.138 4.103 1.00 95.56 113 LEU A N 1
ATOM 929 C CA . LEU A 1 113 ? 10.882 -2.373 5.307 1.00 95.56 113 LEU A CA 1
ATOM 930 C C . LEU A 1 113 ? 10.512 -3.690 5.993 1.00 95.56 113 LEU A C 1
ATOM 932 O O . LEU A 1 113 ? 11.403 -4.434 6.418 1.00 95.56 113 LEU A O 1
ATOM 936 N N . LEU A 1 114 ? 9.218 -4.009 6.061 1.00 96.06 114 LEU A N 1
ATOM 937 C CA . LEU A 1 114 ? 8.763 -5.266 6.644 1.00 96.06 114 LEU A CA 1
ATOM 938 C C . LEU A 1 114 ? 9.143 -6.465 5.758 1.00 96.06 114 LEU A C 1
ATOM 940 O O . LEU A 1 114 ? 9.678 -7.447 6.263 1.00 96.06 114 LEU A O 1
ATOM 944 N N . ALA A 1 115 ? 8.986 -6.360 4.439 1.00 97.38 115 ALA A N 1
ATOM 945 C CA . ALA A 1 115 ? 9.399 -7.383 3.477 1.00 97.38 115 ALA A CA 1
ATOM 946 C C . ALA A 1 115 ? 10.899 -7.676 3.568 1.00 97.38 115 ALA A C 1
ATOM 948 O O . ALA A 1 115 ? 11.301 -8.836 3.647 1.00 97.38 115 ALA A O 1
ATOM 949 N N . LYS A 1 116 ? 11.730 -6.632 3.673 1.00 96.06 116 LYS A N 1
ATOM 950 C CA . LYS A 1 116 ? 13.168 -6.780 3.916 1.00 96.06 116 LYS A CA 1
ATOM 951 C C . LYS A 1 116 ? 13.450 -7.505 5.232 1.00 96.06 116 LYS A C 1
ATOM 953 O O . LYS A 1 116 ? 14.306 -8.385 5.268 1.00 96.06 116 LYS A O 1
ATOM 958 N N . LYS A 1 117 ? 12.758 -7.141 6.318 1.00 94.69 117 LYS A N 1
ATOM 959 C CA . LYS A 1 117 ? 12.924 -7.777 7.637 1.00 94.69 117 LYS A CA 1
ATOM 960 C C . LYS A 1 117 ? 12.575 -9.268 7.607 1.00 94.69 117 LYS A C 1
ATOM 962 O O . LYS A 1 117 ? 13.219 -10.049 8.297 1.00 94.69 117 LYS A O 1
ATOM 967 N N . HIS A 1 118 ? 11.584 -9.646 6.805 1.00 96.38 118 HIS A N 1
ATOM 968 C CA . HIS A 1 118 ? 11.144 -11.029 6.630 1.00 96.38 118 HIS A CA 1
ATOM 969 C C . HIS A 1 118 ? 11.843 -11.763 5.473 1.00 96.38 118 HIS A C 1
ATOM 971 O O . HIS A 1 118 ? 11.451 -12.882 5.161 1.00 96.38 118 HIS A O 1
ATOM 977 N N . ALA A 1 119 ? 12.879 -11.164 4.869 1.00 95.62 119 ALA A N 1
ATOM 978 C CA . ALA A 1 119 ? 13.638 -11.738 3.756 1.00 95.62 119 ALA A CA 1
ATOM 979 C C . ALA A 1 119 ? 12.748 -12.213 2.590 1.00 95.62 119 ALA A C 1
ATOM 981 O O . ALA A 1 119 ? 12.930 -13.313 2.073 1.00 95.62 119 ALA A O 1
ATOM 982 N N . ALA A 1 120 ? 11.780 -11.379 2.188 1.00 93.69 120 ALA A N 1
ATOM 983 C CA . ALA A 1 120 ? 10.952 -11.635 1.011 1.00 93.69 120 ALA A CA 1
ATOM 984 C C . ALA A 1 120 ? 11.817 -11.892 -0.236 1.00 93.69 120 ALA A C 1
ATOM 986 O O . ALA A 1 120 ? 12.877 -11.282 -0.402 1.00 93.69 120 ALA A O 1
ATOM 987 N N . ASN A 1 121 ? 11.350 -12.780 -1.116 1.00 86.94 121 ASN A N 1
ATOM 988 C CA . ASN A 1 121 ? 12.176 -13.339 -2.191 1.00 86.94 121 ASN A CA 1
ATOM 989 C C . ASN A 1 121 ? 12.648 -12.282 -3.202 1.00 86.94 121 ASN A C 1
ATOM 991 O O . ASN A 1 121 ? 13.803 -12.301 -3.623 1.00 86.94 121 ASN A O 1
ATOM 995 N N . ASN A 1 122 ? 11.764 -11.353 -3.582 1.00 94.44 122 ASN A N 1
ATOM 996 C CA . ASN A 1 122 ? 12.063 -10.275 -4.523 1.00 94.44 122 ASN A CA 1
ATOM 997 C C . ASN A 1 122 ? 11.617 -8.925 -3.950 1.00 94.44 122 ASN A C 1
ATOM 999 O O . ASN A 1 122 ? 10.468 -8.511 -4.102 1.00 94.44 122 ASN A O 1
ATOM 1003 N N . LEU A 1 123 ? 12.538 -8.227 -3.282 1.00 96.06 123 LEU A N 1
ATOM 1004 C CA . LEU A 1 123 ? 12.225 -6.972 -2.596 1.00 96.06 123 LEU A CA 1
ATOM 1005 C C . LEU A 1 123 ? 11.786 -5.851 -3.553 1.00 96.06 123 LEU A C 1
ATOM 1007 O O . LEU A 1 123 ? 10.935 -5.049 -3.178 1.00 96.06 123 LEU A O 1
ATOM 1011 N N . ILE A 1 124 ? 12.339 -5.798 -4.771 1.00 95.88 124 ILE A N 1
ATOM 1012 C CA . ILE A 1 124 ? 11.974 -4.787 -5.778 1.00 95.88 124 ILE A CA 1
ATOM 1013 C C . ILE A 1 124 ? 10.543 -5.006 -6.267 1.00 95.88 124 ILE A C 1
ATOM 1015 O O . ILE A 1 124 ? 9.763 -4.059 -6.336 1.00 95.88 124 ILE A O 1
ATOM 1019 N N . GLU A 1 125 ? 10.178 -6.252 -6.557 1.00 96.00 125 GLU A N 1
ATOM 1020 C CA . GLU A 1 125 ? 8.820 -6.604 -6.979 1.00 96.00 125 GLU A CA 1
ATOM 1021 C C . GLU A 1 125 ? 7.802 -6.369 -5.861 1.00 96.00 125 GLU A C 1
ATOM 1023 O O . GLU A 1 125 ? 6.745 -5.802 -6.117 1.00 96.00 125 GLU A O 1
ATOM 1028 N N . CYS A 1 126 ? 8.150 -6.693 -4.608 1.00 97.31 126 CYS A N 1
ATOM 1029 C CA . CYS A 1 126 ? 7.326 -6.347 -3.446 1.00 97.31 126 CYS A CA 1
ATOM 1030 C C . CYS A 1 126 ? 7.092 -4.840 -3.366 1.00 97.31 126 CYS A C 1
ATOM 1032 O O . CYS A 1 126 ? 5.959 -4.389 -3.249 1.00 97.31 126 CYS A O 1
ATOM 1034 N N . ALA A 1 127 ? 8.170 -4.059 -3.440 1.00 97.56 127 ALA A N 1
ATOM 1035 C CA . ALA A 1 127 ? 8.117 -2.609 -3.383 1.00 97.56 127 ALA A CA 1
ATOM 1036 C C . ALA A 1 127 ? 7.236 -2.017 -4.493 1.00 97.56 127 ALA A C 1
ATOM 1038 O O . ALA A 1 127 ? 6.391 -1.166 -4.214 1.00 97.56 127 ALA A O 1
ATOM 1039 N N . ALA A 1 128 ? 7.386 -2.497 -5.730 1.00 97.06 128 ALA A N 1
ATOM 1040 C CA . ALA A 1 128 ? 6.520 -2.110 -6.836 1.00 97.06 128 ALA A CA 1
ATOM 1041 C C . ALA A 1 128 ? 5.059 -2.508 -6.563 1.00 97.06 128 ALA A C 1
ATOM 1043 O O . ALA A 1 128 ? 4.169 -1.666 -6.633 1.00 97.06 128 ALA A O 1
ATOM 1044 N N . GLY A 1 129 ? 4.805 -3.755 -6.162 1.00 97.44 129 GLY A N 1
ATOM 1045 C CA . GLY A 1 129 ? 3.468 -4.243 -5.826 1.00 97.44 129 GLY A CA 1
ATOM 1046 C C . GLY A 1 129 ? 2.785 -3.419 -4.730 1.00 97.44 129 GLY A C 1
ATOM 1047 O O . GLY A 1 129 ? 1.613 -3.077 -4.852 1.00 97.44 129 GLY A O 1
ATOM 1048 N N . TYR A 1 130 ? 3.524 -3.019 -3.695 1.00 98.38 130 TYR A N 1
ATOM 1049 C CA . TYR A 1 130 ? 3.038 -2.137 -2.630 1.00 98.38 130 TYR A CA 1
ATOM 1050 C C . TYR A 1 130 ? 2.720 -0.727 -3.138 1.00 98.38 130 TYR A C 1
ATOM 1052 O O . TYR A 1 130 ? 1.711 -0.153 -2.737 1.00 98.38 130 TYR A O 1
ATOM 1060 N N . LEU A 1 131 ? 3.531 -0.181 -4.047 1.00 97.75 131 LEU A N 1
ATOM 1061 C CA . LEU A 1 131 ? 3.294 1.134 -4.645 1.00 97.75 131 LEU A CA 1
ATOM 1062 C C . LEU A 1 131 ? 2.104 1.142 -5.622 1.00 97.75 131 LEU A C 1
ATOM 1064 O O . LEU A 1 131 ? 1.461 2.174 -5.786 1.00 97.75 131 LEU A O 1
ATOM 1068 N N . PHE A 1 132 ? 1.794 0.011 -6.262 1.00 97.38 132 PHE A N 1
ATOM 1069 C CA . PHE A 1 132 ? 0.741 -0.084 -7.283 1.00 97.38 132 PHE A CA 1
ATOM 1070 C C . PHE A 1 132 ? -0.520 -0.836 -6.846 1.00 97.38 132 PHE A C 1
ATOM 1072 O O . PHE A 1 132 ? -1.444 -0.957 -7.649 1.00 97.38 132 PHE A O 1
ATOM 1079 N N . HIS A 1 133 ? -0.607 -1.308 -5.597 1.00 98.38 133 HIS A N 1
ATOM 1080 C CA . HIS A 1 133 ? -1.745 -2.114 -5.129 1.00 98.38 133 HIS A CA 1
ATOM 1081 C C . HIS A 1 133 ? -3.110 -1.441 -5.370 1.00 98.38 133 HIS A C 1
ATOM 1083 O O . HIS A 1 133 ? -4.102 -2.110 -5.643 1.00 98.38 133 HIS A O 1
ATOM 1089 N N . ASP A 1 134 ? -3.144 -0.110 -5.326 1.00 98.06 134 ASP A N 1
ATOM 1090 C CA . ASP A 1 134 ? -4.359 0.695 -5.410 1.00 98.06 134 ASP A CA 1
ATOM 1091 C C . ASP A 1 134 ? -4.600 1.316 -6.804 1.00 98.06 134 ASP A C 1
ATOM 1093 O O . ASP A 1 134 ? -5.513 2.127 -6.981 1.00 98.06 134 ASP A O 1
ATOM 1097 N N . ILE A 1 135 ? -3.809 0.947 -7.826 1.00 97.69 135 ILE A N 1
ATOM 1098 C CA . ILE A 1 135 ? -3.851 1.588 -9.157 1.00 97.69 135 ILE A CA 1
ATOM 1099 C C . ILE A 1 135 ? -5.222 1.488 -9.840 1.00 97.69 135 ILE A C 1
ATOM 1101 O O . ILE A 1 135 ? -5.625 2.381 -10.586 1.00 97.69 135 ILE A O 1
ATOM 1105 N N . GLY A 1 136 ? -6.000 0.450 -9.525 1.00 97.94 136 GLY A N 1
ATOM 1106 C CA . GLY A 1 136 ? -7.350 0.276 -10.056 1.00 97.94 136 GLY A CA 1
ATOM 1107 C C . GLY A 1 136 ? -8.352 1.341 -9.617 1.00 97.94 136 GLY A C 1
ATOM 1108 O O . GLY A 1 136 ? -9.439 1.416 -10.191 1.00 97.94 136 GLY A O 1
ATOM 1109 N N . LYS A 1 137 ? -8.015 2.204 -8.646 1.00 97.75 137 LYS A N 1
ATOM 1110 C CA . LYS A 1 137 ? -8.848 3.363 -8.285 1.00 97.75 137 LYS A CA 1
ATOM 1111 C C . LYS A 1 137 ? -9.037 4.345 -9.440 1.00 97.75 137 LYS A C 1
ATOM 1113 O O . LYS A 1 137 ? -10.044 5.048 -9.451 1.00 97.75 137 LYS A O 1
ATOM 1118 N N . LEU A 1 138 ? -8.160 4.318 -10.450 1.00 97.00 138 LEU A N 1
ATOM 1119 C CA . LEU A 1 138 ? -8.347 5.027 -11.723 1.00 97.00 138 LEU A CA 1
ATOM 1120 C C . LEU A 1 138 ? -9.670 4.673 -12.425 1.00 97.00 138 LEU A C 1
ATOM 1122 O O . LEU A 1 138 ? -10.220 5.492 -13.155 1.00 97.00 138 LEU A O 1
ATOM 1126 N N . MET A 1 139 ? -10.211 3.478 -12.174 1.00 97.31 139 MET A N 1
ATOM 1127 C CA . MET A 1 139 ? -11.462 2.994 -12.772 1.00 97.31 139 MET A CA 1
ATOM 1128 C C . MET A 1 139 ? -12.690 3.220 -11.881 1.00 97.31 139 MET A C 1
ATOM 1130 O O . MET A 1 139 ? -13.801 2.789 -12.212 1.00 97.31 139 MET A O 1
ATOM 1134 N N . ILE A 1 140 ? -12.509 3.885 -10.736 1.00 96.69 140 ILE A N 1
ATOM 1135 C CA . ILE A 1 140 ? -13.576 4.220 -9.794 1.00 96.69 140 ILE A CA 1
ATOM 1136 C C . ILE A 1 140 ? -13.868 5.717 -9.886 1.00 96.69 140 ILE A C 1
ATOM 1138 O O . ILE A 1 140 ? -12.957 6.540 -9.931 1.00 96.69 140 ILE A O 1
ATOM 1142 N N . SER A 1 141 ? -15.153 6.080 -9.910 1.00 94.44 141 SER A N 1
ATOM 1143 C CA . SER A 1 141 ? -15.554 7.480 -10.048 1.00 94.44 141 SER A CA 1
ATOM 1144 C C . SER A 1 141 ? -15.110 8.312 -8.839 1.00 94.44 141 SER A C 1
ATOM 1146 O O . SER A 1 141 ? -15.203 7.868 -7.688 1.00 94.44 141 SER A O 1
ATOM 1148 N N . GLN A 1 142 ? -14.654 9.541 -9.094 1.00 91.31 142 GLN A N 1
ATOM 1149 C CA . GLN A 1 142 ? -14.208 10.454 -8.039 1.00 91.31 142 GLN A CA 1
ATOM 1150 C C . GLN A 1 142 ? -15.341 10.808 -7.068 1.00 91.31 142 GLN A C 1
ATOM 1152 O O . GLN A 1 142 ? -15.087 10.996 -5.880 1.00 91.31 142 GLN A O 1
ATOM 1157 N N . GLU A 1 143 ? -16.595 10.853 -7.531 1.00 91.62 143 GLU A N 1
ATOM 1158 C CA . GLU A 1 143 ? -17.754 11.112 -6.669 1.00 91.62 143 GLU A CA 1
ATOM 1159 C C . GLU A 1 143 ? -17.921 10.028 -5.602 1.00 91.62 143 GLU A C 1
ATOM 1161 O O . GLU A 1 143 ? -18.317 10.335 -4.480 1.00 91.62 143 GLU A O 1
ATOM 1166 N N . ILE A 1 144 ? -17.604 8.772 -5.938 1.00 92.62 144 ILE A N 1
ATOM 1167 C CA . ILE A 1 144 ? -17.647 7.650 -4.997 1.00 92.62 144 ILE A CA 1
ATOM 1168 C C . ILE A 1 144 ? -16.422 7.686 -4.075 1.00 92.62 144 ILE A C 1
ATOM 1170 O O . ILE A 1 144 ? -16.581 7.568 -2.859 1.00 92.62 144 ILE A O 1
ATOM 1174 N N . LEU A 1 145 ? -15.216 7.877 -4.626 1.00 91.00 145 LEU A N 1
ATOM 1175 C CA . LEU A 1 145 ? -13.965 7.900 -3.850 1.00 91.00 145 LEU A CA 1
ATOM 1176 C C . LEU A 1 145 ? -13.930 9.033 -2.814 1.00 91.00 145 LEU A C 1
ATOM 1178 O O . LEU A 1 145 ? -13.444 8.844 -1.698 1.00 91.00 145 LEU A O 1
ATOM 1182 N N . HIS A 1 146 ? -14.475 10.199 -3.167 1.00 88.12 146 HIS A N 1
ATOM 1183 C CA . HIS A 1 146 ? -14.471 11.403 -2.335 1.00 88.12 146 HIS A CA 1
ATOM 1184 C C . HIS A 1 146 ? -15.821 11.681 -1.661 1.00 88.12 146 HIS A C 1
ATOM 1186 O O . HIS A 1 146 ? -16.054 12.791 -1.175 1.00 88.12 146 HIS A O 1
ATOM 1192 N N . LYS A 1 147 ? -16.729 10.697 -1.615 1.00 88.62 147 LYS A N 1
ATOM 1193 C CA . LYS A 1 147 ? -18.047 10.886 -1.006 1.00 88.62 147 LYS A CA 1
ATOM 1194 C C . LYS A 1 147 ? -17.923 11.239 0.478 1.00 88.62 147 LYS A C 1
ATOM 1196 O O . LYS A 1 147 ? -17.440 10.452 1.290 1.00 88.62 147 LYS A O 1
ATOM 1201 N N . ASN A 1 148 ? -18.468 12.394 0.855 1.00 83.62 148 ASN A N 1
ATOM 1202 C CA . ASN A 1 148 ? -18.609 12.786 2.254 1.00 83.62 148 ASN A CA 1
ATOM 1203 C C . ASN A 1 148 ? -19.776 12.019 2.894 1.00 83.62 148 ASN A C 1
ATOM 1205 O O . ASN A 1 148 ? -20.938 12.396 2.743 1.00 83.62 148 ASN A O 1
ATOM 1209 N N . GLY A 1 149 ? -19.474 10.929 3.600 1.00 84.25 149 GLY A N 1
ATOM 1210 C CA . GLY A 1 149 ? -20.452 10.158 4.371 1.00 84.25 149 GLY A CA 1
ATOM 1211 C C . GLY A 1 149 ? -20.377 8.653 4.127 1.00 84.25 149 GLY A C 1
ATOM 1212 O O . GLY A 1 149 ? -19.404 8.132 3.590 1.00 84.25 149 GLY A O 1
ATOM 1213 N N . LYS A 1 150 ? -21.415 7.927 4.560 1.00 88.31 150 LYS A N 1
ATOM 1214 C CA . LYS A 1 150 ? -21.484 6.475 4.356 1.00 88.31 150 LYS A CA 1
ATOM 1215 C C . LYS A 1 150 ? -21.767 6.160 2.888 1.00 88.31 150 LYS A C 1
ATOM 1217 O O . LYS A 1 150 ? -22.681 6.726 2.287 1.00 88.31 150 LYS A O 1
ATOM 1222 N N . LEU A 1 151 ? -21.008 5.214 2.350 1.00 92.06 151 LEU A N 1
ATOM 1223 C CA . LEU A 1 151 ? -21.297 4.599 1.062 1.00 92.06 151 LEU A CA 1
ATOM 1224 C C . LEU A 1 151 ? -22.544 3.719 1.182 1.00 92.06 151 LEU A C 1
ATOM 1226 O O . LEU A 1 151 ? -22.768 3.055 2.198 1.00 92.06 151 LEU A O 1
ATOM 1230 N N . THR A 1 152 ? -23.346 3.706 0.129 1.00 96.25 152 THR A N 1
ATOM 1231 C CA . THR A 1 152 ? -24.360 2.676 -0.098 1.00 96.25 152 THR A CA 1
ATOM 1232 C C . THR A 1 152 ? -23.685 1.342 -0.411 1.00 96.25 152 THR A C 1
ATOM 1234 O O . THR A 1 152 ? -22.498 1.286 -0.740 1.00 96.25 152 THR A O 1
ATOM 1237 N N . PHE A 1 153 ? -24.448 0.252 -0.345 1.00 94.56 153 PHE A N 1
ATOM 1238 C CA . PHE A 1 153 ? -23.943 -1.073 -0.702 1.00 94.56 153 PHE A CA 1
ATOM 1239 C C . PHE A 1 153 ? -23.413 -1.117 -2.147 1.00 94.56 153 PHE A C 1
ATOM 1241 O O . PHE A 1 153 ? -22.331 -1.637 -2.386 1.00 94.56 153 PHE A O 1
ATOM 1248 N N . GLN A 1 154 ? -24.124 -0.497 -3.094 1.00 95.88 154 GLN A N 1
ATOM 1249 C CA . GLN A 1 154 ? -23.741 -0.458 -4.508 1.00 95.88 154 GLN A CA 1
ATOM 1250 C C . GLN A 1 154 ? -22.482 0.383 -4.763 1.00 95.88 154 GLN A C 1
ATOM 1252 O O . GLN A 1 154 ? -21.644 0.024 -5.591 1.00 95.88 154 GLN A O 1
ATOM 1257 N N . GLU A 1 155 ? -22.330 1.503 -4.053 1.00 95.94 155 GLU A N 1
ATOM 1258 C CA . GLU A 1 155 ? -21.116 2.323 -4.128 1.00 95.94 155 GLU A CA 1
ATOM 1259 C C . GLU A 1 155 ? -19.921 1.571 -3.541 1.00 95.94 155 GLU A C 1
ATOM 1261 O O . GLU A 1 155 ? -18.848 1.562 -4.137 1.00 95.94 155 GLU A O 1
ATOM 1266 N N . PHE A 1 156 ? -20.112 0.880 -2.415 1.00 94.56 156 PHE A N 1
ATOM 1267 C CA . PHE A 1 156 ? -19.068 0.048 -1.828 1.00 94.56 156 PHE A CA 1
ATOM 1268 C C . PHE A 1 156 ? -18.675 -1.116 -2.750 1.00 94.56 156 PHE A C 1
ATOM 1270 O O . PHE A 1 156 ? -17.489 -1.347 -2.970 1.00 94.56 156 PHE A O 1
ATOM 1277 N N . ASP A 1 157 ? -19.648 -1.801 -3.358 1.00 95.12 157 ASP A N 1
ATOM 1278 C CA . ASP A 1 157 ? -19.400 -2.817 -4.387 1.00 95.12 157 ASP A CA 1
ATOM 1279 C C . ASP A 1 157 ? -18.619 -2.256 -5.574 1.00 95.12 157 ASP A C 1
ATOM 1281 O O . ASP A 1 157 ? -17.716 -2.919 -6.083 1.00 95.12 157 ASP A O 1
ATOM 1285 N N . SER A 1 158 ? -18.912 -1.017 -5.971 1.00 95.56 158 SER A N 1
ATOM 1286 C CA . SER A 1 158 ? -18.168 -0.333 -7.024 1.00 95.56 158 SER A CA 1
ATOM 1287 C C . SER A 1 158 ? -16.720 -0.085 -6.619 1.00 95.56 158 SER A C 1
ATOM 1289 O O . SER A 1 158 ? -15.842 -0.385 -7.420 1.00 95.56 158 SER A O 1
AT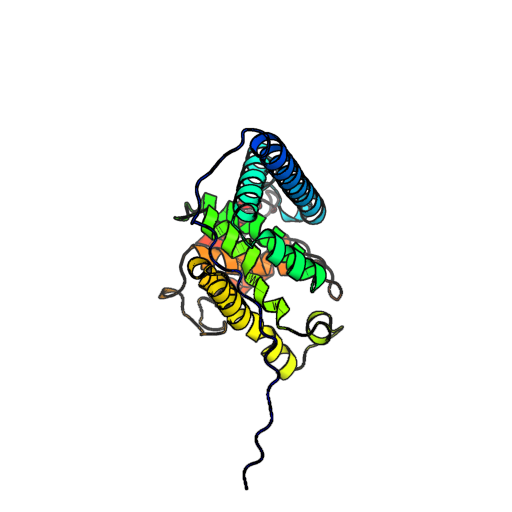OM 1291 N N . ILE A 1 159 ? -16.458 0.378 -5.389 1.00 96.19 159 ILE A N 1
ATOM 1292 C CA . ILE A 1 159 ? -15.088 0.553 -4.884 1.00 96.19 159 ILE A CA 1
ATOM 1293 C C . ILE A 1 159 ? -14.335 -0.770 -4.909 1.00 96.19 159 ILE A C 1
ATOM 1295 O O . ILE A 1 159 ? -13.216 -0.793 -5.404 1.00 96.19 159 ILE A O 1
ATOM 1299 N N . LYS A 1 160 ? -14.924 -1.878 -4.439 1.00 97.69 160 LYS A N 1
ATOM 1300 C CA . LYS A 1 160 ? -14.237 -3.184 -4.391 1.00 97.69 160 LYS A CA 1
ATOM 1301 C C . LYS A 1 160 ? -13.666 -3.622 -5.741 1.00 97.69 160 LYS A C 1
ATOM 1303 O O . LYS A 1 160 ? -12.657 -4.325 -5.763 1.00 97.69 160 LYS A O 1
ATOM 1308 N N . ARG A 1 161 ? -14.265 -3.186 -6.858 1.00 97.50 161 ARG A N 1
ATOM 1309 C CA . ARG A 1 161 ? -13.779 -3.503 -8.209 1.00 97.50 161 ARG A CA 1
ATOM 1310 C C . ARG A 1 161 ? -12.369 -2.986 -8.486 1.00 97.50 161 ARG A C 1
ATOM 1312 O O . ARG A 1 161 ? -11.724 -3.578 -9.337 1.00 97.50 161 ARG A O 1
ATOM 1319 N N . HIS A 1 162 ? -11.859 -1.980 -7.765 1.00 98.44 162 HIS A N 1
ATOM 1320 C CA . HIS A 1 162 ? -10.489 -1.485 -7.974 1.00 98.44 162 HIS A CA 1
ATOM 1321 C C . HIS A 1 162 ? -9.433 -2.598 -7.865 1.00 98.44 162 HIS A C 1
ATOM 1323 O O . HIS A 1 162 ? -8.406 -2.525 -8.522 1.00 98.44 162 HIS A O 1
ATOM 1329 N N . THR A 1 163 ? -9.700 -3.655 -7.094 1.00 98.50 163 THR A N 1
ATOM 1330 C CA . THR A 1 163 ? -8.821 -4.830 -7.019 1.00 98.50 163 THR A CA 1
ATOM 1331 C C . THR A 1 163 ? -8.694 -5.545 -8.369 1.00 98.50 163 THR A C 1
ATOM 1333 O O . THR A 1 163 ? -7.593 -5.813 -8.845 1.00 98.50 163 THR A O 1
ATOM 1336 N N . LEU A 1 164 ? -9.827 -5.814 -9.025 1.00 98.50 164 LEU A N 1
ATOM 1337 C CA . LEU A 1 164 ? -9.893 -6.472 -10.332 1.00 98.50 164 LEU A CA 1
ATOM 1338 C C . LEU A 1 164 ? -9.390 -5.555 -11.449 1.00 98.50 164 LEU A C 1
ATOM 1340 O O . LEU A 1 164 ? -8.618 -5.985 -12.299 1.00 98.50 164 LEU A O 1
ATOM 1344 N N . GLU A 1 165 ? -9.815 -4.293 -11.424 1.00 98.44 165 GLU A N 1
ATOM 1345 C CA . GLU A 1 165 ? -9.411 -3.281 -12.403 1.00 98.44 165 GLU A CA 1
ATOM 1346 C C . GLU A 1 165 ? -7.904 -3.009 -12.310 1.00 98.44 165 GLU A C 1
ATOM 1348 O O . GLU A 1 165 ? -7.229 -2.909 -13.325 1.00 98.44 165 GLU A O 1
ATOM 1353 N N . GLY A 1 166 ? -7.349 -2.949 -11.095 1.00 98.12 166 GLY A N 1
ATOM 1354 C CA . GLY A 1 166 ? -5.919 -2.744 -10.874 1.00 98.12 166 GLY A CA 1
ATOM 1355 C C . GLY A 1 166 ? -5.080 -3.910 -11.384 1.00 98.12 166 GLY A C 1
ATOM 1356 O O . GLY A 1 166 ? -4.062 -3.686 -12.029 1.00 98.12 166 GLY A O 1
ATOM 1357 N N . ALA A 1 167 ? -5.538 -5.145 -11.163 1.00 98.44 167 ALA A N 1
ATOM 1358 C CA . ALA A 1 167 ? -4.902 -6.328 -11.735 1.00 98.44 167 ALA A CA 1
ATOM 1359 C C . ALA A 1 167 ? -4.922 -6.296 -13.273 1.00 98.44 167 ALA A C 1
ATOM 1361 O O . ALA A 1 167 ? -3.880 -6.491 -13.889 1.00 98.44 167 ALA A O 1
ATOM 1362 N N . SER A 1 168 ? -6.069 -5.959 -13.876 1.00 98.19 168 SER A N 1
ATOM 1363 C CA . SER A 1 168 ? -6.198 -5.822 -15.335 1.00 98.19 168 SER A CA 1
ATOM 1364 C C . SER A 1 168 ? -5.283 -4.735 -15.897 1.00 98.19 168 SER A C 1
ATOM 1366 O O . SER A 1 168 ? -4.614 -4.968 -16.895 1.00 98.19 168 SER A O 1
ATOM 1368 N N . ILE A 1 169 ? -5.212 -3.566 -15.249 1.00 96.12 169 ILE A N 1
ATOM 1369 C CA . ILE A 1 169 ? -4.309 -2.481 -15.656 1.00 96.12 169 ILE A CA 1
ATOM 1370 C C . ILE A 1 169 ? -2.857 -2.962 -15.620 1.00 96.12 169 ILE A C 1
ATOM 1372 O O . ILE A 1 169 ? -2.106 -2.709 -16.553 1.00 96.12 169 ILE A O 1
ATOM 1376 N N . LEU A 1 170 ? -2.443 -3.653 -14.557 1.00 95.69 170 LEU A N 1
ATOM 1377 C CA . LEU A 1 170 ? -1.072 -4.153 -14.455 1.00 95.69 170 LEU A CA 1
ATOM 1378 C C . LEU A 1 170 ? -0.770 -5.189 -15.546 1.00 95.69 170 LEU A C 1
ATOM 1380 O O . LEU A 1 170 ? 0.293 -5.115 -16.158 1.00 95.69 170 LEU A O 1
ATOM 1384 N N . ASP A 1 171 ? -1.705 -6.088 -15.848 1.00 95.69 171 ASP A N 1
ATOM 1385 C CA . ASP A 1 171 ? -1.571 -7.045 -16.953 1.00 95.69 171 ASP A CA 1
ATOM 1386 C C . ASP A 1 171 ? -1.456 -6.354 -18.320 1.00 95.69 171 ASP A C 1
ATOM 1388 O O . ASP A 1 171 ? -0.565 -6.693 -19.101 1.00 95.69 171 ASP A O 1
ATOM 1392 N N . ASP A 1 172 ? -2.285 -5.343 -18.592 1.00 93.56 172 ASP A N 1
ATOM 1393 C CA . ASP A 1 172 ? -2.268 -4.590 -19.855 1.00 93.56 172 ASP A CA 1
ATOM 1394 C C . ASP A 1 172 ? -0.935 -3.852 -20.081 1.00 93.56 172 ASP A C 1
ATOM 1396 O O . ASP A 1 172 ? -0.509 -3.650 -21.220 1.00 93.56 172 ASP A O 1
ATOM 1400 N N . TYR A 1 173 ? -0.245 -3.483 -18.997 1.00 91.00 173 TYR A N 1
ATOM 1401 C CA . TYR A 1 173 ? 1.092 -2.881 -19.024 1.00 91.00 173 TYR A CA 1
ATOM 1402 C C . TYR A 1 173 ? 2.233 -3.919 -19.039 1.00 91.00 173 TYR A C 1
ATOM 1404 O O . TYR A 1 173 ? 3.404 -3.541 -19.000 1.00 91.00 173 TYR A O 1
ATOM 1412 N N . GLY A 1 174 ? 1.925 -5.220 -19.096 1.00 91.81 174 GLY A N 1
ATOM 1413 C CA . GLY A 1 174 ? 2.917 -6.301 -19.075 1.00 91.81 174 GLY A CA 1
ATOM 1414 C C . GLY A 1 174 ? 3.523 -6.569 -17.691 1.00 91.81 174 GLY A C 1
ATOM 1415 O O . GLY A 1 174 ? 4.577 -7.193 -17.582 1.00 91.81 174 GLY A O 1
ATOM 1416 N N . LEU A 1 175 ? 2.867 -6.106 -16.625 1.00 93.00 175 LEU A N 1
ATOM 1417 C CA . LEU A 1 175 ? 3.305 -6.177 -15.226 1.00 93.00 175 LEU A CA 1
ATOM 1418 C C . LEU A 1 175 ? 2.561 -7.266 -14.453 1.00 93.00 175 LEU A C 1
ATOM 1420 O O . LEU A 1 175 ? 2.224 -7.098 -13.281 1.00 93.00 175 LEU A O 1
ATOM 1424 N N . THR A 1 176 ? 2.309 -8.399 -15.104 1.00 95.25 176 THR A N 1
ATOM 1425 C CA . THR A 1 176 ? 1.504 -9.502 -14.562 1.00 95.25 176 THR A CA 1
ATOM 1426 C C . THR A 1 176 ? 2.001 -10.034 -13.220 1.00 95.25 176 THR A C 1
ATOM 1428 O O . THR A 1 176 ? 1.197 -10.459 -12.392 1.00 95.25 176 THR A O 1
ATOM 1431 N N . SER A 1 177 ? 3.304 -9.961 -12.936 1.00 94.81 177 SER A N 1
ATOM 1432 C CA . SER A 1 177 ? 3.838 -10.339 -11.620 1.00 94.81 177 SER A CA 1
ATOM 1433 C C . SER A 1 177 ? 3.334 -9.442 -10.480 1.00 94.81 177 SER A C 1
ATOM 1435 O O . SER A 1 177 ? 3.236 -9.891 -9.341 1.00 94.81 177 SER A O 1
ATOM 1437 N N . LEU A 1 178 ? 2.944 -8.196 -10.773 1.00 96.19 178 LEU A N 1
ATOM 1438 C CA . LEU A 1 178 ? 2.413 -7.243 -9.794 1.00 96.19 178 LEU A CA 1
ATOM 1439 C C . LEU A 1 178 ? 0.892 -7.348 -9.615 1.00 96.19 178 LEU A C 1
ATOM 1441 O O . LEU A 1 178 ? 0.368 -6.935 -8.579 1.00 96.19 178 LEU A O 1
ATOM 1445 N N . ALA A 1 179 ? 0.175 -7.917 -10.588 1.00 97.19 179 ALA A N 1
ATOM 1446 C CA . ALA A 1 179 ? -1.284 -8.033 -10.569 1.00 97.19 179 ALA A CA 1
ATOM 1447 C C . ALA A 1 179 ? -1.853 -8.675 -9.279 1.00 97.19 179 ALA A C 1
ATOM 1449 O O . ALA A 1 179 ? -2.869 -8.180 -8.774 1.00 97.19 179 ALA A O 1
ATOM 1450 N N . PRO A 1 180 ? -1.214 -9.695 -8.658 1.00 97.31 180 PRO A N 1
ATOM 1451 C CA . PRO A 1 180 ? -1.677 -10.255 -7.389 1.00 97.31 180 PRO A CA 1
ATOM 1452 C C . PRO A 1 180 ? -1.731 -9.249 -6.235 1.00 97.31 180 PRO A C 1
ATOM 1454 O O . PRO A 1 180 ? -2.641 -9.349 -5.407 1.00 97.31 180 PRO A O 1
ATOM 1457 N N . PHE A 1 181 ? -0.811 -8.275 -6.182 1.00 97.94 181 PHE A N 1
ATOM 1458 C CA . PHE A 1 181 ? -0.793 -7.234 -5.147 1.00 97.94 181 PHE A CA 1
ATOM 1459 C C . PHE A 1 181 ? -2.029 -6.339 -5.252 1.00 97.94 181 PHE A C 1
ATOM 1461 O O . PHE A 1 181 ? -2.697 -6.092 -4.249 1.00 97.94 181 PHE A O 1
ATOM 1468 N N . ALA A 1 182 ? -2.400 -5.934 -6.468 1.00 98.19 182 ALA A N 1
ATOM 1469 C CA . ALA A 1 182 ? -3.625 -5.173 -6.684 1.00 98.19 182 ALA A CA 1
ATOM 1470 C C . ALA A 1 182 ? -4.881 -6.011 -6.426 1.00 98.19 182 ALA A C 1
ATOM 1472 O O . ALA A 1 182 ? -5.797 -5.565 -5.739 1.00 98.19 182 ALA A O 1
ATOM 1473 N N . ARG A 1 183 ? -4.912 -7.259 -6.901 1.00 98.12 183 ARG A N 1
ATOM 1474 C CA . ARG A 1 183 ? -6.086 -8.123 -6.756 1.00 98.12 183 ARG A CA 1
ATOM 1475 C C . ARG A 1 183 ? -6.383 -8.489 -5.304 1.00 98.12 183 ARG A C 1
ATOM 1477 O O . ARG A 1 183 ? -7.541 -8.495 -4.909 1.00 98.12 183 ARG A O 1
ATOM 1484 N N . SER A 1 184 ? -5.355 -8.810 -4.522 1.00 97.44 184 SER A N 1
ATOM 1485 C CA . SER A 1 184 ? -5.535 -9.602 -3.297 1.00 97.44 184 SER A CA 1
ATOM 1486 C C . SER A 1 184 ? -5.260 -8.842 -2.001 1.00 97.44 184 SER A C 1
ATOM 1488 O O . SER A 1 184 ? -5.392 -9.421 -0.928 1.00 97.44 184 SER A O 1
ATOM 1490 N N . HIS A 1 185 ? -4.887 -7.560 -2.032 1.00 97.50 185 HIS A N 1
ATOM 1491 C CA . HIS A 1 185 ? -4.548 -6.811 -0.807 1.00 97.50 185 HIS A CA 1
ATOM 1492 C C . HIS A 1 185 ? -5.725 -6.633 0.175 1.00 97.50 185 HIS A C 1
ATOM 1494 O O . HIS A 1 185 ? -5.536 -6.360 1.367 1.00 97.50 185 HIS A O 1
ATOM 1500 N N . HIS A 1 186 ? -6.954 -6.844 -0.296 1.00 97.50 186 HIS A N 1
ATOM 1501 C CA . HIS A 1 186 ? -8.161 -6.867 0.525 1.00 97.50 186 HIS A CA 1
ATOM 1502 C C . HIS A 1 186 ? -8.666 -8.275 0.886 1.00 97.50 186 HIS A C 1
ATOM 1504 O O . HIS A 1 186 ? -9.687 -8.402 1.571 1.00 97.50 186 HIS A O 1
ATOM 1510 N N . GLU A 1 187 ? -7.926 -9.326 0.527 1.00 97.38 187 GLU A N 1
ATOM 1511 C CA . GLU A 1 187 ? -8.148 -10.668 1.065 1.00 97.38 187 GLU A CA 1
ATOM 1512 C C . GLU A 1 187 ? -7.819 -10.722 2.560 1.00 97.38 187 GLU A C 1
ATOM 1514 O O . GLU A 1 187 ? -7.070 -9.891 3.077 1.00 97.38 187 GLU A O 1
ATOM 1519 N N . ARG A 1 188 ? -8.404 -11.677 3.286 1.00 96.31 188 ARG A N 1
ATOM 1520 C CA . ARG A 1 188 ? -8.187 -11.866 4.730 1.00 96.31 188 ARG A CA 1
ATOM 1521 C C . ARG A 1 188 ? -8.039 -13.347 5.027 1.00 96.31 188 ARG A C 1
ATOM 1523 O O . ARG A 1 188 ? -8.701 -14.162 4.397 1.00 96.31 188 ARG A O 1
ATOM 1530 N N . LEU A 1 189 ? -7.194 -13.698 5.996 1.00 95.19 189 LEU A N 1
ATOM 1531 C CA . LEU A 1 189 ? -6.840 -15.102 6.250 1.00 95.19 189 LEU A CA 1
ATOM 1532 C C . LEU A 1 189 ? -8.022 -15.967 6.716 1.00 95.19 189 LEU A C 1
ATOM 1534 O O . LEU A 1 189 ? -7.983 -17.184 6.535 1.00 95.19 189 LEU A O 1
ATOM 1538 N N . ASP A 1 190 ? -9.063 -15.348 7.275 1.00 93.81 190 ASP A N 1
ATOM 1539 C CA . ASP A 1 190 ? -10.321 -15.983 7.681 1.00 93.81 190 ASP A CA 1
ATOM 1540 C C . ASP A 1 190 ? -11.342 -16.121 6.531 1.00 93.81 190 ASP A C 1
ATOM 1542 O O . ASP A 1 190 ? -12.460 -16.587 6.752 1.00 93.81 190 ASP A O 1
ATOM 1546 N N . GLY A 1 191 ? -10.984 -15.711 5.308 1.00 93.81 191 GLY A N 1
ATOM 1547 C CA . GLY A 1 191 ? -11.855 -15.738 4.133 1.00 93.81 191 GLY A CA 1
ATOM 1548 C C . GLY A 1 191 ? -12.910 -14.626 4.103 1.00 93.81 191 GLY A C 1
ATOM 1549 O O . GLY A 1 191 ? -13.760 -14.611 3.211 1.00 93.81 191 GLY A O 1
ATOM 1550 N N . SER A 1 192 ? -12.882 -13.667 5.041 1.00 94.25 192 SER A N 1
ATOM 1551 C CA . SER A 1 192 ? -13.844 -12.553 5.067 1.00 94.25 192 SER A CA 1
ATOM 1552 C C . SER A 1 192 ? -13.553 -11.464 4.022 1.00 94.25 192 SER A C 1
ATOM 1554 O O . SER A 1 192 ? -14.282 -10.471 3.956 1.00 94.25 192 SER A O 1
ATOM 1556 N N . GLY A 1 193 ? -12.439 -11.588 3.297 1.00 95.38 193 GLY A N 1
ATOM 1557 C CA . GLY A 1 193 ? -11.932 -10.606 2.344 1.00 95.38 193 GLY A CA 1
ATOM 1558 C C . GLY A 1 193 ? -12.641 -10.612 0.989 1.00 95.38 193 GLY A C 1
ATOM 1559 O O . GLY A 1 193 ? -13.749 -11.128 0.831 1.00 95.38 193 GLY A O 1
ATOM 1560 N N . TYR A 1 194 ? -12.017 -9.965 0.012 1.00 96.81 194 TYR A N 1
ATOM 1561 C CA . TYR A 1 194 ? -12.468 -9.906 -1.377 1.00 96.81 194 TYR A CA 1
ATOM 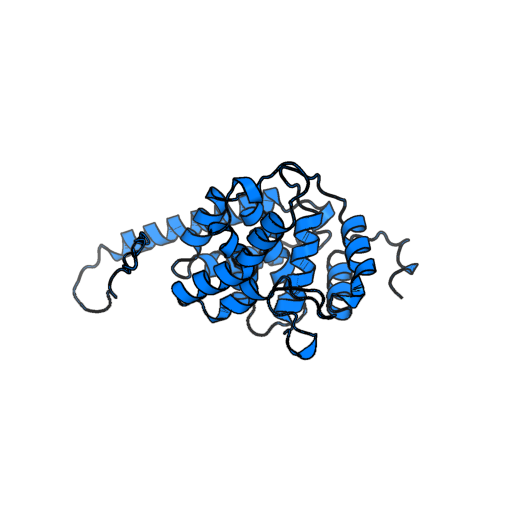1562 C C . TYR A 1 194 ? -11.259 -9.650 -2.299 1.00 96.81 194 TYR A C 1
ATOM 1564 O O . TYR A 1 194 ? -10.254 -9.127 -1.808 1.00 96.81 194 TYR A O 1
ATOM 1572 N N . PRO A 1 195 ? -11.355 -9.930 -3.616 1.00 96.31 195 PRO A N 1
ATOM 1573 C CA . PRO A 1 195 ? -12.531 -10.365 -4.381 1.00 96.31 195 PRO A CA 1
ATOM 1574 C C . PRO A 1 195 ? -12.828 -11.871 -4.353 1.00 96.31 195 PRO A C 1
ATOM 1576 O O . PRO A 1 195 ? -13.984 -12.250 -4.546 1.00 96.31 195 PRO A O 1
ATOM 1579 N N . ASP A 1 196 ? -11.830 -12.707 -4.099 1.00 95.19 196 ASP A N 1
ATOM 1580 C CA . ASP A 1 196 ? -11.859 -14.158 -4.279 1.00 95.19 196 ASP A CA 1
ATOM 1581 C C . ASP A 1 196 ? -12.133 -14.931 -2.982 1.00 95.19 196 ASP A C 1
ATOM 1583 O O . ASP A 1 196 ? -12.546 -16.090 -3.039 1.00 95.19 196 ASP A O 1
ATOM 1587 N N . ARG A 1 197 ? -11.972 -14.288 -1.816 1.00 92.94 197 ARG A N 1
ATOM 1588 C CA . ARG A 1 197 ? -12.168 -14.883 -0.477 1.00 92.94 197 ARG A CA 1
ATOM 1589 C C . ARG A 1 197 ? -11.182 -16.009 -0.194 1.00 92.94 197 ARG A C 1
ATOM 1591 O O . ARG A 1 197 ? -11.546 -17.066 0.328 1.00 92.94 197 ARG A O 1
ATOM 1598 N N . HIS A 1 198 ? -9.929 -15.780 -0.564 1.00 87.44 198 HIS A N 1
ATOM 1599 C CA . HIS A 1 198 ? -8.848 -16.726 -0.327 1.00 87.44 198 HIS A CA 1
ATOM 1600 C C . HIS A 1 198 ? -8.629 -16.931 1.175 1.00 87.44 198 HIS A C 1
ATOM 1602 O O . HIS A 1 198 ? -8.668 -15.986 1.960 1.00 87.44 198 HIS A O 1
ATOM 1608 N N . THR A 1 199 ? -8.366 -18.175 1.571 1.00 81.88 199 THR A N 1
ATOM 1609 C CA . THR A 1 199 ? -7.934 -18.519 2.929 1.00 81.88 199 THR A CA 1
ATOM 1610 C C . THR A 1 199 ? -6.407 -18.543 3.013 1.00 81.88 199 THR A C 1
ATOM 1612 O O . THR A 1 199 ? -5.702 -18.426 2.008 1.00 81.88 199 THR A O 1
ATOM 1615 N N . SER A 1 200 ? -5.881 -18.670 4.232 1.00 76.88 200 SER A N 1
ATOM 1616 C CA . SER A 1 200 ? -4.458 -18.485 4.542 1.00 76.88 200 SER A CA 1
ATOM 1617 C C . SER A 1 200 ? -3.473 -19.225 3.627 1.00 76.88 200 SER A C 1
ATOM 1619 O O . SER A 1 200 ? -2.444 -18.657 3.266 1.00 76.88 200 SER A O 1
ATOM 1621 N N . GLU A 1 201 ? -3.775 -20.452 3.212 1.00 78.56 201 GLU A N 1
ATOM 1622 C CA . GLU A 1 201 ? -2.895 -21.297 2.391 1.00 78.56 201 GLU A CA 1
ATOM 1623 C C . GLU A 1 201 ? -2.589 -20.704 1.006 1.00 78.56 201 GLU A C 1
ATOM 1625 O O . GLU A 1 201 ? -1.517 -20.952 0.459 1.00 78.56 201 GLU A O 1
ATOM 1630 N N . ALA A 1 202 ? -3.490 -19.883 0.460 1.00 78.50 202 ALA A N 1
ATOM 1631 C CA . ALA A 1 202 ? -3.356 -19.295 -0.873 1.00 78.50 202 ALA A CA 1
ATOM 1632 C C . ALA A 1 202 ? -2.660 -17.920 -0.885 1.00 78.50 202 ALA A C 1
ATOM 1634 O O . ALA A 1 202 ? -2.417 -17.367 -1.957 1.00 78.50 202 ALA A O 1
ATOM 1635 N N . ILE A 1 203 ? -2.354 -17.345 0.284 1.00 89.75 203 ILE A N 1
ATOM 1636 C CA . ILE A 1 203 ? -1.828 -15.979 0.404 1.00 89.75 203 ILE A CA 1
ATOM 1637 C C . ILE A 1 203 ? -0.359 -16.043 0.832 1.00 89.75 203 ILE A C 1
ATOM 1639 O O . ILE A 1 203 ? -0.047 -16.462 1.952 1.00 89.75 203 ILE A O 1
ATOM 1643 N N . ASN A 1 204 ? 0.538 -15.611 -0.058 1.00 94.06 204 ASN A N 1
ATOM 1644 C CA . ASN A 1 204 ? 1.983 -15.588 0.177 1.00 94.06 204 ASN A CA 1
ATOM 1645 C C . ASN A 1 204 ? 2.406 -14.522 1.211 1.00 94.06 204 ASN A C 1
ATOM 1647 O O . ASN A 1 204 ? 1.612 -13.685 1.649 1.00 94.06 204 ASN A O 1
ATOM 1651 N N . LEU A 1 205 ? 3.674 -14.574 1.626 1.00 96.31 205 LEU A N 1
ATOM 1652 C CA . LEU A 1 205 ? 4.253 -13.688 2.639 1.00 96.31 205 LEU A CA 1
ATOM 1653 C C . LEU A 1 205 ? 4.078 -12.205 2.278 1.00 96.31 205 LEU A C 1
ATOM 1655 O O . LEU A 1 205 ? 3.693 -11.395 3.120 1.00 96.31 205 LEU A O 1
ATOM 1659 N N . GLU A 1 206 ? 4.349 -11.865 1.026 1.00 97.00 206 GLU A N 1
ATOM 1660 C CA . GLU A 1 206 ? 4.342 -10.511 0.487 1.00 97.00 206 GLU A CA 1
ATOM 1661 C C . GLU A 1 206 ? 2.937 -9.887 0.555 1.00 97.00 206 GLU A C 1
ATOM 1663 O O . GLU A 1 206 ? 2.767 -8.756 1.016 1.00 97.00 206 GLU A O 1
ATOM 1668 N N . LEU A 1 207 ? 1.900 -10.650 0.199 1.00 97.25 207 LEU A N 1
ATOM 1669 C CA . LEU A 1 207 ? 0.508 -10.212 0.313 1.00 97.25 207 LEU A CA 1
ATOM 1670 C C . LEU A 1 207 ? 0.049 -10.105 1.769 1.00 97.25 207 LEU A C 1
ATOM 1672 O O . LEU A 1 207 ? -0.666 -9.165 2.115 1.00 97.25 207 LEU A O 1
ATOM 1676 N N . ARG A 1 208 ? 0.484 -11.018 2.648 1.00 97.69 208 ARG A N 1
ATOM 1677 C CA . ARG A 1 208 ? 0.177 -10.933 4.088 1.00 97.69 208 ARG A CA 1
ATOM 1678 C C . ARG A 1 208 ? 0.755 -9.664 4.715 1.00 97.69 208 ARG A C 1
ATOM 1680 O O . ARG A 1 208 ? 0.092 -9.039 5.542 1.00 97.69 208 ARG A O 1
ATOM 1687 N N . ILE A 1 209 ? 1.966 -9.271 4.308 1.00 98.38 209 ILE A N 1
ATOM 1688 C CA . ILE A 1 209 ? 2.574 -7.990 4.691 1.00 98.38 209 ILE A CA 1
ATOM 1689 C C . ILE A 1 209 ? 1.706 -6.834 4.196 1.00 98.38 209 ILE A C 1
ATOM 1691 O O . ILE A 1 209 ? 1.316 -5.992 5.008 1.00 98.38 209 ILE A O 1
ATOM 1695 N N . LEU A 1 210 ? 1.363 -6.828 2.901 1.00 98.56 210 LEU A N 1
ATOM 1696 C CA . LEU A 1 210 ? 0.555 -5.776 2.282 1.00 98.56 210 LEU A CA 1
ATOM 1697 C C . LEU A 1 210 ? -0.775 -5.559 3.015 1.00 98.56 210 LEU A C 1
ATOM 1699 O O . LEU A 1 210 ? -1.094 -4.427 3.354 1.00 98.56 210 LEU A O 1
ATOM 1703 N N . MET A 1 211 ? -1.506 -6.626 3.345 1.00 98.00 211 MET A N 1
ATOM 1704 C CA . MET A 1 211 ? -2.793 -6.542 4.057 1.00 98.00 211 MET A CA 1
ATOM 1705 C C . MET A 1 211 ? -2.704 -5.791 5.391 1.00 98.00 211 MET A C 1
ATOM 1707 O O . MET A 1 211 ? -3.634 -5.075 5.764 1.00 98.00 211 MET A O 1
ATOM 1711 N N . ILE A 1 212 ? -1.603 -5.971 6.125 1.00 98.12 212 ILE A N 1
ATOM 1712 C CA . ILE A 1 212 ? -1.389 -5.329 7.426 1.00 98.12 212 ILE A CA 1
ATOM 1713 C C . ILE A 1 212 ? -1.031 -3.855 7.232 1.00 98.12 212 ILE A C 1
ATOM 1715 O O . ILE A 1 212 ? -1.633 -2.985 7.870 1.00 98.12 212 ILE A O 1
ATOM 1719 N N . VAL A 1 213 ? -0.058 -3.566 6.361 1.00 97.50 213 VAL A N 1
ATOM 1720 C CA . VAL A 1 213 ? 0.434 -2.193 6.173 1.00 97.50 213 VAL A CA 1
ATOM 1721 C C . VAL A 1 213 ? -0.579 -1.307 5.448 1.00 97.50 213 VAL A C 1
ATOM 1723 O O . VAL A 1 213 ? -0.665 -0.126 5.773 1.00 97.50 213 VAL A O 1
ATOM 1726 N N . ASP A 1 214 ? -1.398 -1.873 4.556 1.00 98.25 214 ASP A N 1
ATOM 1727 C CA . ASP A 1 214 ? -2.522 -1.197 3.901 1.00 98.25 214 ASP A CA 1
ATOM 1728 C C . ASP A 1 214 ? -3.518 -0.677 4.946 1.00 98.25 214 ASP A C 1
ATOM 1730 O O . ASP A 1 214 ? -3.765 0.524 5.062 1.00 98.25 214 ASP A O 1
ATOM 1734 N N . VAL A 1 215 ? -4.014 -1.560 5.816 1.00 97.00 215 VAL A N 1
ATOM 1735 C CA . VAL A 1 215 ? -4.964 -1.169 6.865 1.00 97.00 215 VAL A CA 1
ATOM 1736 C C . VAL A 1 215 ? -4.344 -0.157 7.829 1.00 97.00 215 VAL A C 1
ATOM 1738 O O . VAL A 1 215 ? -4.992 0.832 8.182 1.00 97.00 215 VAL A O 1
ATOM 1741 N N . TYR A 1 216 ? -3.090 -0.363 8.238 1.00 96.56 216 TYR A N 1
ATOM 1742 C CA . TYR A 1 216 ? -2.397 0.566 9.127 1.00 96.56 216 TYR A CA 1
ATOM 1743 C C . TYR A 1 216 ? -2.247 1.966 8.512 1.00 96.56 216 TYR A C 1
ATOM 1745 O O . TYR A 1 216 ? -2.606 2.962 9.152 1.00 96.56 216 TYR A O 1
ATOM 1753 N N . SER A 1 217 ? -1.743 2.046 7.277 1.00 95.88 217 SER A N 1
ATOM 1754 C CA . SER A 1 217 ? -1.574 3.298 6.535 1.00 95.88 217 SER A CA 1
ATOM 1755 C C . SER A 1 217 ? -2.913 4.018 6.409 1.00 95.88 217 SER A C 1
ATOM 1757 O O . SER A 1 217 ? -3.058 5.171 6.817 1.00 95.88 217 SER A O 1
ATOM 1759 N N . ALA A 1 218 ? -3.950 3.295 5.989 1.00 94.00 218 ALA A N 1
ATOM 1760 C CA . ALA A 1 218 ? -5.258 3.873 5.751 1.00 94.00 218 ALA A CA 1
ATOM 1761 C C . ALA A 1 218 ? -5.927 4.404 7.039 1.00 94.00 218 ALA A C 1
ATOM 1763 O O . ALA A 1 218 ? -6.751 5.320 6.962 1.00 94.00 218 ALA A O 1
ATOM 1764 N N . LEU A 1 219 ? -5.634 3.829 8.211 1.00 93.31 219 LEU A N 1
ATOM 1765 C CA . LEU A 1 219 ? -6.133 4.305 9.510 1.00 93.31 219 LEU A CA 1
ATOM 1766 C C . LEU A 1 219 ? -5.377 5.540 10.017 1.00 93.31 219 LEU A C 1
ATOM 1768 O O . LEU A 1 219 ? -5.974 6.412 10.646 1.00 93.31 219 LEU A O 1
ATOM 1772 N N . THR A 1 220 ? -4.073 5.600 9.763 1.00 92.75 220 THR A N 1
ATOM 1773 C CA . THR A 1 220 ? -3.177 6.600 10.362 1.00 92.75 220 THR A CA 1
ATOM 1774 C C . THR A 1 220 ? -2.841 7.764 9.430 1.00 92.75 220 THR A C 1
ATOM 1776 O O . THR A 1 220 ? -2.253 8.739 9.887 1.00 92.75 220 THR A O 1
ATOM 1779 N N . LEU A 1 221 ? -3.207 7.693 8.148 1.00 90.12 221 LEU A N 1
ATOM 1780 C CA . LEU A 1 221 ? -3.192 8.828 7.227 1.00 90.12 221 LEU A CA 1
ATOM 1781 C C . LEU A 1 221 ? -4.491 9.623 7.315 1.00 90.12 221 LEU A C 1
ATOM 1783 O O . LEU A 1 221 ? -5.591 9.063 7.286 1.00 90.12 221 LEU A O 1
ATOM 1787 N N . LYS A 1 222 ? -4.362 10.950 7.314 1.00 83.06 222 LYS A N 1
ATOM 1788 C CA . LYS A 1 222 ? -5.505 11.850 7.182 1.00 83.06 222 LYS A CA 1
ATOM 1789 C C . LYS A 1 222 ? -6.164 11.678 5.814 1.00 83.06 222 LYS A C 1
ATOM 1791 O O . LYS A 1 222 ? -5.510 11.803 4.779 1.00 83.0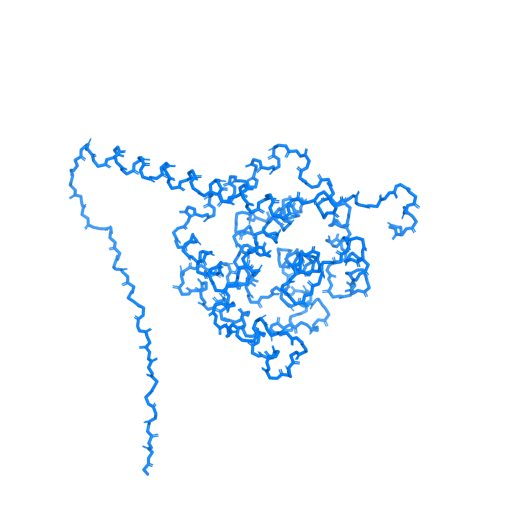6 222 LYS A O 1
ATOM 1796 N N . ARG A 1 223 ? -7.476 11.450 5.816 1.00 79.75 223 ARG A N 1
ATOM 1797 C CA . ARG A 1 223 ? -8.315 11.389 4.611 1.00 79.75 223 ARG A CA 1
ATOM 1798 C C . ARG A 1 223 ? -9.087 12.700 4.444 1.00 79.75 223 ARG A C 1
ATOM 1800 O O . ARG A 1 223 ? -9.357 13.362 5.447 1.00 79.75 223 ARG A O 1
ATOM 1807 N N . PRO A 1 224 ? -9.546 13.051 3.228 1.00 70.69 224 PRO A N 1
ATOM 1808 C CA . PRO A 1 224 ? -10.391 14.233 3.018 1.00 70.69 224 PRO A CA 1
ATOM 1809 C C . PRO A 1 224 ? -11.659 14.261 3.893 1.00 70.69 224 PRO A C 1
ATOM 1811 O O . PRO A 1 224 ? -12.110 15.327 4.297 1.00 70.69 224 PRO A O 1
ATOM 1814 N N . TYR A 1 225 ? -12.208 13.084 4.207 1.00 68.50 225 TYR A N 1
ATOM 1815 C CA . TYR A 1 225 ? -13.486 12.895 4.905 1.00 68.50 225 TYR A CA 1
ATOM 1816 C C . TYR A 1 225 ? -13.355 12.222 6.285 1.00 68.50 225 TYR A C 1
ATOM 1818 O O . TYR A 1 225 ? -14.366 11.903 6.913 1.00 68.50 225 TYR A O 1
ATOM 1826 N N . LYS A 1 226 ? -12.131 11.940 6.749 1.00 74.31 226 LYS A N 1
ATOM 1827 C CA . LYS A 1 226 ? -11.879 11.260 8.028 1.00 74.31 226 LYS A CA 1
ATOM 1828 C C . LYS A 1 226 ? -10.515 11.655 8.590 1.00 74.31 226 LYS A C 1
ATOM 1830 O O . LYS A 1 226 ? -9.506 11.527 7.898 1.00 74.31 226 LYS A O 1
ATOM 1835 N N . ASP A 1 227 ? -10.496 12.080 9.848 1.00 80.94 227 ASP A N 1
ATOM 1836 C CA . ASP A 1 227 ? -9.251 12.384 10.549 1.00 80.94 227 ASP A CA 1
ATOM 1837 C C . ASP A 1 227 ? -8.403 11.126 10.783 1.00 80.94 227 ASP A C 1
ATOM 1839 O O . ASP A 1 227 ? -8.918 10.009 10.904 1.00 80.94 227 ASP A O 1
ATOM 1843 N N . GLU A 1 228 ? -7.086 11.327 10.827 1.00 84.88 228 GLU A N 1
ATOM 1844 C CA . GLU A 1 228 ? -6.131 10.294 11.228 1.00 84.88 228 GLU A CA 1
ATOM 1845 C C . GLU A 1 228 ? -6.366 9.887 12.685 1.00 84.88 228 GLU A C 1
ATOM 1847 O O . GLU A 1 228 ? -6.641 10.737 13.534 1.00 84.88 228 GLU A O 1
ATOM 1852 N N . ILE A 1 229 ? -6.236 8.592 12.985 1.00 89.19 229 ILE A N 1
ATOM 1853 C CA . ILE A 1 229 ? -6.169 8.128 14.376 1.00 89.19 229 ILE A CA 1
ATOM 1854 C C . ILE A 1 229 ? -4.712 7.880 14.785 1.00 89.19 229 ILE A C 1
ATOM 1856 O O . ILE A 1 229 ? -3.886 7.521 13.936 1.00 89.19 229 ILE A O 1
ATOM 1860 N N . PRO A 1 230 ? -4.371 8.028 16.078 1.00 89.50 230 PRO A N 1
ATOM 1861 C CA . PRO A 1 230 ? -3.036 7.730 16.573 1.00 89.50 230 PRO A CA 1
ATOM 1862 C C . PRO A 1 230 ? -2.599 6.294 16.267 1.00 89.50 230 PRO A C 1
ATOM 1864 O O . PRO A 1 230 ? -3.387 5.350 16.339 1.00 89.50 230 PRO A O 1
ATOM 1867 N N . ALA A 1 231 ? -1.303 6.108 16.014 1.00 89.75 231 ALA A N 1
ATOM 1868 C CA . ALA A 1 231 ? -0.736 4.810 15.655 1.00 89.75 231 ALA A CA 1
ATOM 1869 C C . ALA A 1 231 ? -1.071 3.688 16.653 1.00 89.75 231 ALA A C 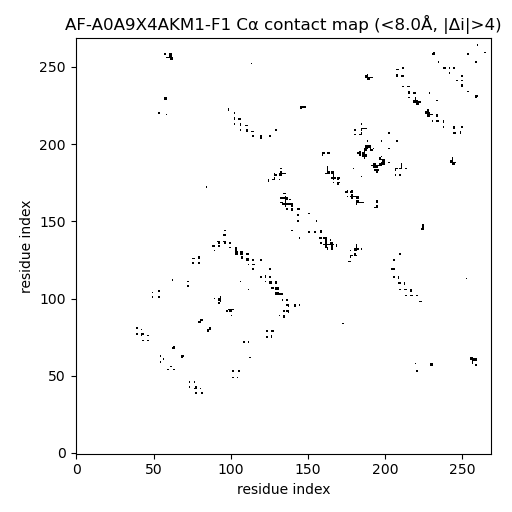1
ATOM 1871 O O . ALA A 1 231 ? -1.376 2.571 16.242 1.00 89.75 231 ALA A O 1
ATOM 1872 N N . HIS A 1 232 ? -1.072 3.979 17.957 1.00 88.75 232 HIS A N 1
ATOM 1873 C CA . HIS A 1 232 ? -1.413 2.992 18.983 1.00 88.75 232 HIS A CA 1
ATOM 1874 C C . HIS A 1 232 ? -2.879 2.526 18.903 1.00 88.75 232 HIS A C 1
ATOM 1876 O O . HIS A 1 232 ? -3.152 1.355 19.161 1.00 88.75 232 HIS A O 1
ATOM 1882 N N . GLU A 1 233 ? -3.814 3.398 18.512 1.00 91.56 233 GLU A N 1
ATOM 1883 C CA . GLU A 1 233 ? -5.219 3.031 18.300 1.00 91.56 233 GLU A CA 1
ATOM 1884 C C . GLU A 1 233 ? -5.382 2.185 17.033 1.00 91.56 233 GLU A C 1
ATOM 1886 O O . GLU A 1 233 ? -6.085 1.174 17.050 1.00 91.56 233 GLU A O 1
ATOM 1891 N N . ALA A 1 234 ? -4.675 2.536 15.953 1.00 93.62 234 ALA A N 1
ATOM 1892 C CA . ALA A 1 234 ? -4.662 1.736 14.729 1.00 93.62 234 ALA A CA 1
ATOM 1893 C C . ALA A 1 234 ? -4.125 0.315 14.975 1.00 93.62 234 ALA A C 1
ATOM 1895 O O . ALA A 1 234 ? -4.712 -0.660 14.502 1.00 93.62 234 ALA A O 1
ATOM 1896 N N . LEU A 1 235 ? -3.065 0.178 15.780 1.00 93.00 235 LEU A N 1
ATOM 1897 C CA . LEU A 1 235 ? -2.555 -1.131 16.192 1.00 93.00 235 LEU A CA 1
ATOM 1898 C C . LEU A 1 235 ? -3.566 -1.912 17.038 1.00 93.00 235 LEU A C 1
ATOM 1900 O O . LEU A 1 235 ? -3.718 -3.113 16.834 1.00 93.00 235 LEU A O 1
ATOM 1904 N N . GLN A 1 236 ? -4.300 -1.263 17.948 1.00 93.12 236 GLN A N 1
ATOM 1905 C CA . GLN A 1 236 ? -5.357 -1.941 18.710 1.00 93.12 236 GLN A CA 1
ATOM 1906 C C . GLN A 1 236 ? -6.469 -2.482 17.805 1.00 93.12 236 GLN A C 1
ATOM 1908 O O . GLN A 1 236 ? -6.989 -3.564 18.073 1.00 93.12 236 GLN A O 1
ATOM 1913 N N . ILE A 1 237 ? -6.830 -1.764 16.737 1.00 94.88 237 ILE A N 1
ATOM 1914 C CA . ILE A 1 237 ? -7.804 -2.245 15.747 1.00 94.88 237 ILE A CA 1
ATOM 1915 C C . ILE A 1 237 ? -7.268 -3.494 15.040 1.00 94.88 237 ILE A C 1
ATOM 1917 O O . ILE A 1 237 ? -7.967 -4.504 14.999 1.00 94.88 237 ILE A O 1
ATOM 1921 N N . LEU A 1 238 ? -6.021 -3.460 14.559 1.00 95.56 238 LEU A N 1
ATOM 1922 C CA . LEU A 1 238 ? -5.380 -4.616 13.920 1.00 95.56 238 LEU A CA 1
ATOM 1923 C C . LEU A 1 238 ? -5.305 -5.835 14.851 1.00 95.56 238 LEU A C 1
ATOM 1925 O O . LEU A 1 238 ? -5.576 -6.948 14.417 1.00 95.56 238 LEU A O 1
ATOM 1929 N N . ILE A 1 239 ? -4.987 -5.629 16.134 1.00 94.81 239 ILE A N 1
ATOM 1930 C CA . ILE A 1 239 ? -4.926 -6.700 17.142 1.00 94.81 239 ILE A CA 1
ATOM 1931 C C . ILE A 1 239 ? -6.315 -7.298 17.405 1.00 94.81 239 ILE A C 1
ATOM 1933 O O . ILE A 1 239 ? -6.447 -8.515 17.515 1.00 94.81 239 ILE A O 1
ATOM 1937 N N . ARG A 1 240 ? -7.369 -6.474 17.485 1.00 94.69 240 ARG A N 1
ATOM 1938 C CA . ARG A 1 240 ? -8.752 -6.971 17.634 1.00 94.69 240 ARG A CA 1
ATOM 1939 C C . ARG A 1 240 ? -9.191 -7.809 16.434 1.00 94.69 240 ARG A C 1
ATOM 1941 O O . ARG A 1 240 ? -9.947 -8.759 16.603 1.00 94.69 240 ARG A O 1
ATOM 1948 N N . ASP A 1 241 ? -8.678 -7.474 15.257 1.00 93.50 241 ASP A N 1
ATOM 1949 C CA . ASP A 1 241 ? -8.909 -8.175 13.998 1.00 93.50 241 ASP A CA 1
ATOM 1950 C C . ASP A 1 241 ? -7.825 -9.227 13.683 1.00 93.50 241 ASP A C 1
ATOM 1952 O O . ASP A 1 241 ? -7.718 -9.666 12.540 1.00 93.50 241 ASP A O 1
ATOM 1956 N N . ALA A 1 242 ? -7.030 -9.674 14.666 1.00 88.88 242 ALA A N 1
ATOM 1957 C CA . ALA A 1 242 ? -5.872 -10.545 14.427 1.00 88.88 242 ALA A CA 1
ATOM 1958 C C . ALA A 1 242 ? -6.202 -11.852 13.682 1.00 88.88 242 ALA A C 1
ATOM 1960 O O . ALA A 1 242 ? -5.351 -12.354 12.960 1.00 88.88 242 ALA A O 1
ATOM 1961 N N . GLY A 1 243 ? -7.432 -12.376 13.789 1.00 90.00 243 GLY A N 1
ATOM 1962 C CA . GLY A 1 243 ? -7.875 -13.552 13.023 1.00 90.00 243 GLY A CA 1
ATOM 1963 C C . GLY A 1 243 ? -7.898 -13.345 11.500 1.00 90.00 243 GLY A C 1
ATOM 1964 O O . GLY A 1 243 ? -7.869 -14.314 10.749 1.00 90.00 243 GLY A O 1
ATOM 1965 N N . LYS A 1 244 ? -7.902 -12.090 11.041 1.00 95.00 244 LYS A N 1
ATOM 1966 C CA . LYS A 1 244 ? -7.901 -11.715 9.623 1.00 95.00 244 LYS A CA 1
ATOM 1967 C C . LYS A 1 244 ? -6.496 -11.580 9.032 1.00 95.00 244 LYS A C 1
ATOM 1969 O O . LYS A 1 244 ? -6.363 -11.490 7.810 1.00 95.00 244 LYS A O 1
ATOM 1974 N N . PHE A 1 245 ? -5.466 -11.536 9.877 1.00 96.44 245 PHE A N 1
ATOM 1975 C CA . PHE A 1 245 ? -4.085 -11.232 9.506 1.00 96.44 245 PHE A CA 1
ATOM 1976 C C . PHE A 1 245 ? -3.127 -12.323 9.979 1.00 96.44 245 PHE A C 1
ATOM 1978 O O . PHE A 1 245 ? -3.441 -13.132 10.848 1.00 96.44 245 PHE A O 1
ATOM 1985 N N . ASP A 1 246 ? -1.921 -12.331 9.421 1.00 95.81 246 ASP A N 1
ATOM 1986 C CA . ASP A 1 246 ? -0.862 -13.200 9.918 1.00 95.81 246 ASP A CA 1
ATOM 1987 C C . ASP A 1 246 ? -0.349 -12.666 11.261 1.00 95.81 246 ASP A C 1
ATOM 1989 O O . ASP A 1 246 ? 0.197 -11.562 11.339 1.00 95.81 246 ASP A O 1
ATOM 1993 N N . SER A 1 247 ? -0.537 -13.439 12.329 1.00 94.31 247 SER A N 1
ATOM 1994 C CA . SER A 1 247 ? -0.206 -13.015 13.691 1.00 94.31 247 SER A CA 1
ATOM 1995 C C . SER A 1 247 ? 1.297 -12.812 13.908 1.00 94.31 247 SER A C 1
ATOM 1997 O O . SER A 1 247 ? 1.689 -11.920 14.665 1.00 94.31 247 SER A O 1
ATOM 1999 N N . PHE A 1 248 ? 2.148 -13.582 13.221 1.00 94.75 248 PHE A N 1
ATOM 2000 C CA . PHE A 1 248 ? 3.599 -13.444 13.313 1.00 94.75 248 PHE A CA 1
ATOM 2001 C C . PHE A 1 248 ? 4.067 -12.158 12.630 1.00 94.75 248 PHE A C 1
ATOM 2003 O O . PHE A 1 248 ? 4.851 -11.396 13.203 1.00 94.75 248 PHE A O 1
ATOM 2010 N N . ILE A 1 249 ? 3.541 -11.871 11.438 1.00 96.50 249 ILE A N 1
ATOM 2011 C CA . ILE A 1 249 ? 3.860 -10.642 10.702 1.00 96.50 249 ILE A CA 1
ATOM 2012 C C . ILE A 1 249 ? 3.297 -9.420 11.431 1.00 96.50 249 ILE A C 1
ATOM 2014 O O . ILE A 1 249 ? 4.015 -8.434 11.593 1.00 96.50 249 ILE A O 1
ATOM 2018 N N . LEU A 1 250 ? 2.063 -9.484 11.944 1.00 96.31 250 LEU A N 1
ATOM 2019 C CA . LEU A 1 250 ? 1.461 -8.394 12.716 1.00 96.31 250 LEU A CA 1
ATOM 2020 C C . LEU A 1 250 ? 2.281 -8.087 13.974 1.00 96.31 250 LEU A C 1
ATOM 2022 O O . LEU A 1 250 ? 2.603 -6.928 14.235 1.00 96.31 250 LEU A O 1
ATOM 2026 N N . SER A 1 251 ? 2.687 -9.119 14.718 1.00 94.25 251 SER A N 1
ATOM 2027 C CA . SER A 1 251 ? 3.580 -8.955 15.867 1.00 94.25 251 SER A CA 1
ATOM 2028 C C . SER A 1 251 ? 4.916 -8.334 15.447 1.00 94.25 251 SER A C 1
ATOM 2030 O O . SER A 1 251 ? 5.366 -7.358 16.048 1.00 94.25 251 SER A O 1
ATOM 2032 N N . SER A 1 252 ? 5.542 -8.827 14.375 1.00 93.88 252 SER A N 1
ATOM 2033 C CA . SER A 1 252 ? 6.795 -8.265 13.855 1.00 93.88 252 SER A CA 1
ATOM 2034 C C . SER A 1 252 ? 6.655 -6.802 13.425 1.00 93.88 252 SER A C 1
ATOM 2036 O O . SER A 1 252 ? 7.569 -6.007 13.673 1.00 93.88 252 SER A O 1
ATOM 2038 N N . PHE A 1 253 ? 5.520 -6.422 12.835 1.00 94.44 253 PHE A N 1
ATOM 2039 C CA . PHE A 1 253 ? 5.209 -5.048 12.452 1.00 94.44 253 PHE A CA 1
ATOM 2040 C C . PHE A 1 253 ? 5.104 -4.143 13.683 1.00 94.44 253 PHE A C 1
ATOM 2042 O O . PHE A 1 253 ? 5.818 -3.144 13.770 1.00 94.44 253 PHE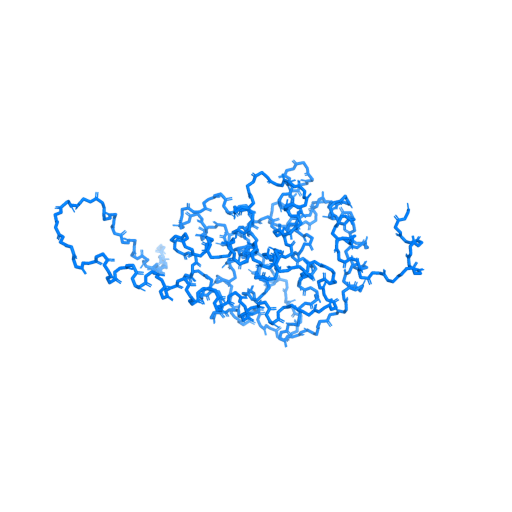 A O 1
ATOM 2049 N N . ILE A 1 254 ? 4.320 -4.553 14.685 1.00 91.88 254 ILE A N 1
ATOM 2050 C CA . ILE A 1 254 ? 4.171 -3.847 15.965 1.00 91.88 254 ILE A CA 1
ATOM 2051 C C . ILE A 1 254 ? 5.537 -3.593 16.623 1.00 91.88 254 ILE A C 1
ATOM 2053 O O . ILE A 1 254 ? 5.844 -2.465 17.018 1.00 91.88 254 ILE A O 1
ATOM 2057 N N . HIS A 1 255 ? 6.380 -4.625 16.701 1.00 89.31 255 HIS A N 1
ATOM 2058 C CA . HIS A 1 255 ? 7.721 -4.506 17.273 1.00 89.31 255 HIS A CA 1
ATOM 2059 C C . HIS A 1 255 ? 8.626 -3.568 16.465 1.00 89.31 255 HIS A C 1
ATOM 2061 O O . HIS A 1 255 ? 9.433 -2.855 17.054 1.00 89.31 255 HIS A O 1
ATOM 2067 N N . SER A 1 256 ? 8.496 -3.548 15.134 1.00 87.88 256 SER A N 1
ATOM 2068 C CA . SER A 1 256 ? 9.313 -2.682 14.268 1.00 87.88 256 SER A CA 1
ATOM 2069 C C . SER A 1 256 ? 8.997 -1.199 14.442 1.00 87.88 256 SER A C 1
ATOM 2071 O O . SER A 1 256 ? 9.893 -0.370 14.323 1.00 87.88 256 SER A O 1
ATOM 2073 N N . LEU A 1 257 ? 7.742 -0.862 14.748 1.00 85.69 257 LEU A N 1
ATOM 2074 C CA . LEU A 1 257 ? 7.356 0.516 15.039 1.00 85.69 257 LEU A CA 1
ATOM 2075 C C . LEU A 1 257 ? 7.947 0.993 16.373 1.00 85.69 257 LEU A C 1
ATOM 2077 O O . LEU A 1 257 ? 8.347 2.147 16.487 1.00 85.69 257 LEU A O 1
ATOM 2081 N N . ASN A 1 258 ? 8.030 0.113 17.378 1.00 79.38 258 ASN A N 1
ATOM 2082 C CA . ASN A 1 258 ? 8.516 0.432 18.728 1.00 79.38 258 ASN A CA 1
ATOM 2083 C C . ASN A 1 258 ? 7.824 1.662 19.363 1.00 79.38 258 ASN A C 1
ATOM 2085 O O . ASN A 1 258 ? 8.428 2.449 20.086 1.00 79.38 258 ASN A O 1
ATOM 2089 N N . ILE A 1 259 ? 6.528 1.832 19.087 1.00 69.62 259 ILE A N 1
ATOM 2090 C CA . ILE A 1 259 ? 5.723 2.977 19.551 1.00 69.62 259 ILE A CA 1
ATOM 2091 C C . ILE A 1 259 ? 5.106 2.780 20.947 1.00 69.62 259 ILE A C 1
ATOM 2093 O O . ILE A 1 259 ? 4.389 3.647 21.445 1.00 69.62 259 ILE A O 1
ATOM 2097 N N . TYR A 1 260 ? 5.392 1.656 21.608 1.00 59.19 260 TYR A N 1
ATOM 2098 C CA . TYR A 1 260 ? 4.961 1.392 22.979 1.00 59.19 260 TYR A CA 1
ATOM 2099 C C . TYR A 1 260 ? 6.052 1.799 23.975 1.00 59.19 260 TYR A C 1
ATOM 2101 O O . TYR A 1 260 ? 7.128 1.206 24.018 1.00 59.19 260 TYR A O 1
ATOM 2109 N N . HIS A 1 261 ? 5.760 2.769 24.847 1.00 47.78 261 HIS A N 1
ATOM 2110 C CA . HIS A 1 261 ? 6.638 3.100 25.973 1.00 47.78 261 HIS A CA 1
ATOM 2111 C C . HIS A 1 261 ? 6.852 1.874 26.881 1.00 47.78 261 HIS A C 1
ATOM 2113 O O . HIS A 1 261 ? 5.929 1.081 27.091 1.00 47.78 261 HIS A O 1
ATOM 2119 N N . ALA A 1 262 ? 8.039 1.774 27.494 1.00 40.22 262 ALA A N 1
ATOM 2120 C CA . ALA A 1 262 ? 8.530 0.651 28.311 1.00 40.22 262 ALA A CA 1
ATOM 2121 C C . ALA A 1 262 ? 7.584 0.116 29.415 1.00 40.22 262 ALA A C 1
ATOM 2123 O O . ALA A 1 262 ? 7.802 -0.987 29.911 1.00 40.22 262 ALA A O 1
ATOM 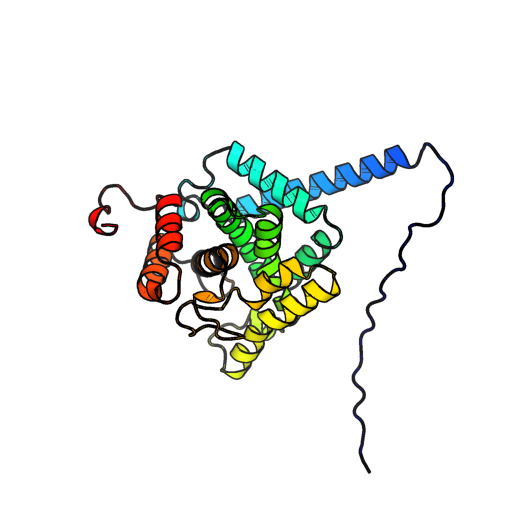2124 N N . LYS A 1 263 ? 6.523 0.847 29.784 1.00 35.56 263 LYS A N 1
ATOM 2125 C CA . LYS A 1 263 ? 5.487 0.407 30.737 1.00 35.56 263 LYS A CA 1
ATOM 2126 C C . LYS A 1 263 ? 4.367 -0.450 30.119 1.00 35.56 263 LYS A C 1
ATOM 2128 O O . LYS A 1 263 ? 3.542 -0.966 30.860 1.00 35.56 263 LYS A O 1
ATOM 2133 N N . SER A 1 264 ? 4.349 -0.640 28.799 1.00 46.50 264 SER A N 1
ATOM 2134 C CA . SER A 1 264 ? 3.278 -1.361 28.077 1.00 46.50 264 SER A CA 1
ATOM 2135 C C . SER A 1 264 ? 3.631 -2.816 27.735 1.00 46.50 264 SER A C 1
ATOM 2137 O O . SER A 1 264 ? 2.844 -3.503 27.089 1.00 46.50 264 SER A O 1
ATOM 2139 N N . LYS A 1 265 ? 4.801 -3.307 28.178 1.00 39.97 265 LYS A N 1
ATOM 2140 C CA . LYS A 1 265 ? 5.315 -4.663 27.891 1.00 39.97 265 LYS A CA 1
ATOM 2141 C C . LYS A 1 265 ? 4.402 -5.811 28.349 1.00 39.97 265 LYS A C 1
ATOM 2143 O O . LYS A 1 265 ? 4.635 -6.943 27.953 1.00 39.97 265 LYS A O 1
ATOM 2148 N N . ALA A 1 266 ? 3.366 -5.534 29.139 1.00 43.16 266 ALA A N 1
ATOM 2149 C CA . ALA A 1 266 ? 2.415 -6.539 29.605 1.00 43.16 266 ALA A CA 1
ATOM 2150 C C . ALA A 1 266 ? 1.456 -7.068 28.514 1.00 43.16 266 ALA A C 1
ATOM 2152 O O . ALA A 1 266 ? 0.788 -8.062 28.759 1.00 43.16 266 ALA A O 1
ATOM 2153 N N . PHE A 1 267 ? 1.375 -6.434 27.335 1.00 43.44 267 PHE A N 1
ATOM 2154 C CA . PHE A 1 267 ? 0.438 -6.825 26.264 1.00 43.44 267 PHE A CA 1
ATOM 2155 C C . PHE A 1 267 ? 1.055 -7.662 25.126 1.00 43.44 267 PHE A C 1
ATOM 2157 O O . PHE A 1 267 ? 0.341 -8.018 24.195 1.00 43.44 267 PHE A O 1
ATOM 2164 N N . LEU A 1 268 ? 2.363 -7.948 25.168 1.00 41.03 268 LEU A N 1
ATOM 2165 C CA . LEU A 1 268 ? 3.096 -8.645 24.093 1.00 41.03 268 LEU A CA 1
ATOM 2166 C C . LEU A 1 268 ? 3.693 -10.000 24.529 1.00 41.03 268 LEU A C 1
ATOM 2168 O O . LEU A 1 268 ? 4.587 -10.513 23.858 1.00 41.03 268 LEU A O 1
ATOM 2172 N N . MET A 1 269 ? 3.220 -10.564 25.644 1.00 37.22 269 MET A N 1
ATOM 2173 C CA . MET A 1 269 ? 3.506 -11.939 26.086 1.00 37.22 269 MET A CA 1
ATOM 2174 C C . MET A 1 269 ? 2.255 -12.795 25.937 1.00 37.22 269 MET A C 1
ATOM 2176 O O . MET A 1 269 ? 2.417 -13.978 25.573 1.00 37.22 269 MET A O 1
#

Organism: NCBI:txid2950438

Secondary structure (DSSP, 8-state):
---PPPP------------------TTHHHHHHHHHHHHHHHHHHHHHHHHHHH--HHHHTTTT--HHHHHHHHHHHHHHHHSTTHHHHHHHHHHH-HHHHHHHHHHHHHHHHHHHHTT-S-HHHHHHHHHHTTGGGGGS-HHHHT-SSPPPHHHHHHHHTHHHHHHHHHHHTT-TTTHHHHHHTT--TBS--SSS--BGGG--HHHHHHHHHHHHHHHHSPBTTBPPPPHHHHHHHHHHTGGGS-HHHHHHHHHHH--S-GGGGGG--

Mean predicted aligned error: 9.45 Å

Sequence (269 aa):
MRKRMQNKHTSIVLGENPFDDDLLNDGTNGLAQHQEHVHIQKIEELFFQNLAVVGREHRYGQLLQNNETIALLKNIYIHVHQAYGFHSMTEQLKNWDSYAYIHSFDVFVLGTLLAKKHAANNLIECAAGYLFHDIGKLMISQEILHKNGKLTFQEFDSIKRHTLEGASILDDYGLTSLAPFARSHHERLDGSGYPDRHTSEAINLELRILMIVDVYSALTLKRPYKDEIPAHEALQILIRDAGKFDSFILSSFIHSLNIYHAKSKAFLM

pLDDT: mean 83.17, std 20.49, range [30.03, 98.56]

Foldseek 3Di:
DDDDDDDDDPDDDDDDDPPDDDDDDDPVVVVVVVVVVVVLVVQLVVLVVLCVQQVDCLQQVCLPVDPVLSVVLSVLSSVLCVPPPLVVLLVLCCVLPVLVSSLLSQQLSLLLSLCVVVVPPDSSLLSNLSNQLQSLCSVQDSCLVQPQDDDDPVSVVSSLCSLVSSLVVCVVVVNNSSSCSNNPLQAFQCLPGDDVSDHDVVADPSSLSSVLSSQQSVQQDQDPNDGHDGSVVSLVVCVVVVNRGDVVSSLVSVVSNVSDDPVVVVVND

=== Feature glossary ===
Each block in this record encodes a different view of the same protein. In brief:

Predicted aligned error. PAE(i, j) answers: if I align the predicted and true structures on residue i, how far off (in Å) do I expect residue j to be? A block-diagonal PAE matrix with low values on the blocks and high values off-diagonal is the signature of a multi-domain protein with confidently predicted domains but uncertain inter-domain orientation.

Contact-map, Ramachandran, and PAE plots. Plot images: a contact map (which residues are close in 3D, as an N×N binary image), a Ramachandran scatter (backbone torsion angles, revealing secondary-structure composition at a glance), and — for AlphaFold structures — a PAE heatmap (pairwise prediction confidence).

Backbone torsions (φ/ψ). φ (phi) and ψ (psi) are the two rotatable backbone dihedrals per residue: φ is the C(i-1)–N–Cα–C torsion, ψ is the N–Cα–C–N(i+1) torsion, both in degrees on (−180°, 180°]. α-helical residues cluster near (−60°, −45°); β-strand residues near (−120°, +130°). A Ramachandran plot is simply a scatter of (φ, ψ) for every residue.

Foldseek 3Di. A 3Di character summarizes, for each residue, the relative orientation of the Cα frame of its nearest spatial neighbor. Because it encodes fold topology rather than chemistry, 3Di alignments detect remote structural similarity that sequence alignment misses.

Radius of gyration, Cα contacts, bounding box. Three whole-structure scalars: the radius of gyration (RMS distance of Cα from centroid, in Å), the count of Cα–Cα contacts (pairs closer than 8 Å and separated by more than four residues in sequence — i.e. tertiary, not local, contacts), and the bounding-box dimensions. Together they distinguish compact globular folds from extended fibres or disordered chains.

Sequence. Sequence gives the chain of amino acids in standard one-letter code (A=alanine, C=cysteine, …, Y=tyrosine), read N→C. It is the only feature that is directly encoded by the gene; all structural features are derived from the folded form of this sequence.

mmCIF coordinates. Atomic coordinates in PDBx/mmCIF format — the same representation the Protein Data Bank distributes. Each line of the _atom_site loop places one backbone atom in Cartesian space (units: ångströms, origin: arbitrary).

Secondary structure (3-state, P-SEA). Three-state secondary structure (P-SEA) collapses the eight DSSP classes into helix (a), strand (b), and coil (c). P-SEA assigns these from Cα geometry alone — distances and angles — without requiring backbone oxygens, so it works on any Cα trace.

InterPro / GO / CATH / organism. Functional annotations link the protein to curated databases. InterPro entries identify conserved domains and families by matching the sequence against member-database signatures (Pfam, PROSITE, CDD, …). Gene Ontology (GO) terms describe molecular function, biological process, and cellular component in a controlled vocabulary. CATH places the structure in a hierarchical fold classification (Class/Architecture/Topology/Homologous-superfamily). The organism is the source species.

B-factor. B-factor (Debye–Waller factor) reflects atomic displacement in the crystal lattice. It is an experimental observable (units Å²), not a prediction; low va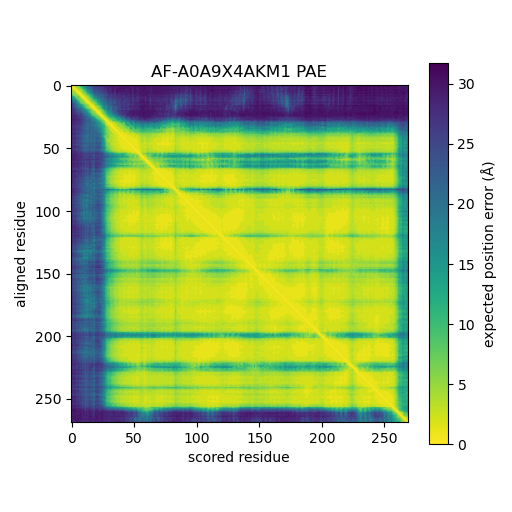lues mean the atom is pinned down, high values mean it moves or is heterogeneous across the crystal.

Rendered structure images. Structure images are PyMOL renders from six orthogonal camera directions. Cartoon representation draws helices as coils and strands as arrows; sticks shows the backbone as bonds; surface shows the solvent-excluded envelope. Rainbow coloring maps sequence position to hue (blue→red, N→C); chain coloring assigns a distinct color per polypeptide.

Solvent-accessible surface area. Solvent-accessible surface area (SASA) is the area in Å² traced out by the centre of a 1.4 Å probe sphere (a water molecule) rolled over the protein's van der Waals surface (Shrake–Rupley / Lee–Richards construction). Buried residues have near-zero SASA; fully exposed residues can exceed 200 Å². The total SASA scales roughly with the number of surface residues.

Secondary structure (8-state, DSSP). The SS8 string is DSSP's per-residue secondary-structure call. α-helix (H) means an i→i+4 H-bond ladder; β-strand (E) means the residue participates in a β-sheet; 3₁₀ (G) and π (I) are tighter and wider helices; T/S are turns/bends; '-' is loop.

pLDDT. For AlphaFold models, the B-factor field carries pLDDT — the model's own estimate of local accuracy on a 0–100 scale. Regions with pLDDT<50 should be treated as essentially unmodeled; they often correspond to intrinsically disordered segments.

Nearest PDB structures. Nearest PDB neighbors are the top structural matches found by Foldseek when searching this structure against the entire Protein Data Bank. Each hit reports a TM-score (0 to 1; >0.5 almost always implies the same fold) and an E-value. These are *structural* homologs — they may share no detectable sequence similarity.